Protein AF-A0AAN6WWS7-F1 (afdb_monomer)

pLDDT: mean 74.77, std 18.13, range [36.62, 96.44]

Foldseek 3Di:
DDDDPPDQADQDVVVFVVVQVCCVPPPLVLVVLLVQLQCVVPDPDDPDPDDPPDRQQKGFDGDDQFWTWIARVVVRDIDTGTQVVGHSHNVCVVVRSQVSSQVSCVVVVHDGCVLVVVLLQVAADADADDFDCPPQVVLLCVLVVLVVVLVVVVCVVVDDDPDPVVVDVVPDPVVVVLVVVCPPPVCVVLQPDDPDDGDPVSVNVVSVVVNCVLQVLLVVLLVCCLPPPNNSNNNPDPVNSVSLSVCSNRRNPSSVVVVVVVSVVSSVVVVVVD

Nearest PDB structures (foldseek):
  6kco-assembly3_E  TM=3.873E-01  e=4.209E-01  Drosophila melanogaster
  6tjv-assembly1_O  TM=4.403E-01  e=2.568E+00  Thermosynechococcus vestitus BP-1

Structure (mmCIF, N/CA/C/O backbone):
data_AF-A0AAN6WWS7-F1
#
_entry.id   AF-A0AAN6WWS7-F1
#
loop_
_atom_site.group_PDB
_atom_site.id
_atom_site.type_symbol
_atom_site.label_atom_id
_atom_site.label_alt_id
_atom_site.label_comp_id
_atom_site.label_asym_id
_atom_site.label_entity_id
_atom_site.label_seq_id
_atom_site.pdbx_PDB_ins_code
_atom_site.Cartn_x
_atom_site.Cartn_y
_atom_site.Cartn_z
_atom_site.occupancy
_atom_site.B_iso_or_equiv
_atom_site.auth_seq_id
_atom_site.auth_comp_id
_atom_site.auth_asym_id
_atom_site.auth_atom_id
_atom_site.pdbx_PDB_model_num
ATOM 1 N N . MET A 1 1 ? -40.328 -35.545 31.491 1.00 37.34 1 MET A N 1
ATOM 2 C CA . MET A 1 1 ? -39.225 -35.223 30.562 1.00 37.34 1 MET A CA 1
ATOM 3 C C . MET A 1 1 ? -39.295 -33.734 30.299 1.00 37.34 1 MET A C 1
ATOM 5 O O . MET A 1 1 ? -40.331 -33.255 29.863 1.00 37.34 1 MET A O 1
ATOM 9 N N . SER A 1 2 ? -38.272 -33.020 30.756 1.00 36.62 2 SER A N 1
ATOM 10 C CA . SER A 1 2 ? -38.275 -31.579 30.995 1.00 36.62 2 SER A CA 1
ATOM 11 C C . SER A 1 2 ? -38.383 -30.759 29.710 1.00 36.62 2 SER A C 1
ATOM 13 O O . SER A 1 2 ? -37.584 -30.933 28.794 1.00 36.62 2 SER A O 1
ATOM 15 N N . SER A 1 3 ? -39.351 -29.840 29.683 1.00 39.12 3 SER A N 1
ATOM 16 C CA . SER A 1 3 ? -39.433 -28.750 28.713 1.00 39.12 3 SER A CA 1
ATOM 17 C C . SER A 1 3 ? -38.190 -27.870 28.824 1.00 39.12 3 SER A C 1
ATOM 19 O O . SER A 1 3 ? -37.998 -27.189 29.829 1.00 39.12 3 SER A O 1
ATOM 21 N N . SER A 1 4 ? -37.346 -27.890 27.792 1.00 39.88 4 SER A N 1
ATOM 22 C CA . SER A 1 4 ? -36.231 -26.957 27.639 1.00 39.88 4 SER A CA 1
ATOM 23 C C . SER A 1 4 ? -36.797 -25.600 27.225 1.00 39.88 4 SER A C 1
ATOM 25 O O . SER A 1 4 ? -37.148 -25.379 26.067 1.00 39.88 4 SER A O 1
ATOM 27 N N . THR A 1 5 ? -36.963 -24.702 28.191 1.00 42.12 5 THR A N 1
ATOM 28 C CA . THR A 1 5 ? -37.337 -23.309 27.950 1.00 42.12 5 THR A CA 1
ATOM 29 C C . THR A 1 5 ? -36.167 -22.594 27.276 1.00 42.12 5 THR A C 1
ATOM 31 O O . THR A 1 5 ? -35.167 -22.295 27.928 1.00 42.12 5 THR A O 1
ATOM 34 N N . ASN A 1 6 ? -36.291 -22.335 25.972 1.00 43.44 6 ASN A N 1
ATOM 35 C CA . ASN A 1 6 ? -35.436 -21.413 25.224 1.00 43.44 6 ASN A CA 1
ATOM 36 C C . ASN A 1 6 ? -35.622 -19.996 25.785 1.00 43.44 6 ASN A C 1
ATOM 38 O O . ASN A 1 6 ? -36.485 -19.249 25.327 1.00 43.44 6 ASN A O 1
ATOM 42 N N . ASN A 1 7 ? -34.847 -19.644 26.807 1.00 48.84 7 ASN A N 1
ATOM 43 C CA . ASN A 1 7 ? -34.691 -18.258 27.224 1.00 48.84 7 ASN A CA 1
ATOM 44 C C . ASN A 1 7 ? -33.680 -17.610 26.258 1.00 48.84 7 ASN A C 1
ATOM 46 O O . ASN A 1 7 ? -32.612 -18.198 26.067 1.00 48.84 7 ASN A O 1
ATOM 50 N N . PRO A 1 8 ? -33.981 -16.463 25.618 1.00 56.88 8 PRO A N 1
ATOM 51 C CA . PRO A 1 8 ? -32.980 -15.743 24.838 1.00 56.88 8 PRO A CA 1
ATOM 52 C C . PRO A 1 8 ? -31.777 -15.462 25.740 1.00 56.88 8 PRO A C 1
ATOM 54 O O . PRO A 1 8 ? -31.966 -15.054 26.886 1.00 56.88 8 PRO A O 1
ATOM 57 N N . GLU A 1 9 ? -30.565 -15.713 25.245 1.00 68.81 9 GLU A N 1
ATOM 58 C CA . GLU A 1 9 ? -29.328 -15.420 25.972 1.00 68.81 9 GLU A CA 1
ATOM 59 C C . GLU A 1 9 ? -29.397 -13.992 26.538 1.00 68.81 9 GLU A C 1
ATOM 61 O O . GLU A 1 9 ? -29.568 -13.019 25.799 1.00 68.81 9 GLU A O 1
ATOM 66 N N . GLU A 1 10 ? -29.348 -13.852 27.862 1.00 80.25 10 GLU A N 1
ATOM 67 C CA . GLU A 1 10 ? -29.417 -12.539 28.493 1.00 80.25 10 GLU A CA 1
ATOM 68 C C . GLU A 1 10 ? -28.116 -11.781 28.212 1.00 80.25 10 GLU A C 1
ATOM 70 O O . GLU A 1 10 ? -27.021 -12.293 28.441 1.00 80.25 10 GLU A O 1
ATOM 75 N N . ILE A 1 11 ? -28.224 -10.546 27.715 1.00 89.00 11 ILE A N 1
ATOM 76 C CA . ILE A 1 11 ? -27.057 -9.734 27.361 1.00 89.00 11 ILE A CA 1
ATOM 77 C C . ILE A 1 11 ? -26.294 -9.350 28.641 1.00 89.00 11 ILE A C 1
ATOM 79 O O . ILE A 1 11 ? -26.831 -8.594 29.459 1.00 89.00 11 ILE A O 1
ATOM 83 N N . PRO A 1 12 ? -25.019 -9.756 28.809 1.00 92.06 12 PRO A N 1
ATOM 84 C CA . PRO A 1 12 ? -24.230 -9.356 29.966 1.00 92.06 12 PRO A CA 1
ATOM 85 C C . PRO A 1 12 ? -24.008 -7.837 29.969 1.00 92.06 12 PRO A C 1
ATOM 87 O O . PRO A 1 12 ? -23.264 -7.303 29.139 1.00 92.06 12 PRO A O 1
ATOM 90 N N . GLN A 1 13 ? -24.612 -7.129 30.930 1.00 92.69 13 GLN A N 1
ATOM 91 C CA . GLN A 1 13 ? -24.623 -5.657 30.965 1.00 92.69 13 GLN A CA 1
ATOM 92 C C . GLN A 1 13 ? -23.216 -5.047 30.942 1.00 92.69 13 GLN A C 1
ATOM 94 O O . GLN A 1 13 ? -22.955 -4.114 30.190 1.00 92.69 13 GLN A O 1
ATOM 99 N N . ALA A 1 14 ? -22.260 -5.634 31.668 1.00 91.19 14 ALA A N 1
ATOM 100 C CA . ALA A 1 14 ? -20.873 -5.167 31.650 1.00 91.19 14 ALA A CA 1
ATOM 101 C C . ALA A 1 14 ? -20.232 -5.240 30.248 1.00 91.19 14 ALA A C 1
ATOM 103 O O . ALA A 1 14 ? -19.460 -4.360 29.868 1.00 91.19 14 ALA A O 1
ATOM 104 N N . GLN A 1 15 ? -20.548 -6.272 29.457 1.00 91.50 15 GLN A N 1
ATOM 105 C CA . GLN A 1 15 ? -20.042 -6.398 28.087 1.00 91.50 15 GLN A CA 1
ATOM 106 C C . GLN A 1 15 ? -20.748 -5.435 27.130 1.00 91.50 15 GLN A C 1
ATOM 108 O O . GLN A 1 15 ? -20.105 -4.894 26.227 1.00 91.50 15 GLN A O 1
ATOM 113 N N . LYS A 1 16 ? -22.045 -5.199 27.339 1.00 94.50 16 LYS A N 1
ATOM 114 C CA . LYS A 1 16 ? -22.834 -4.202 26.611 1.00 94.50 16 LYS A CA 1
ATOM 115 C C . LYS A 1 16 ? -22.271 -2.801 26.801 1.00 94.50 16 LYS A C 1
ATOM 117 O O . LYS A 1 16 ? -21.896 -2.175 25.813 1.00 94.50 16 LYS A O 1
ATOM 122 N N . THR A 1 17 ? -22.089 -2.365 28.046 1.00 95.25 17 THR A N 1
ATOM 123 C CA . THR A 1 17 ? -21.511 -1.054 28.370 1.00 95.25 17 THR A CA 1
ATOM 124 C C . THR A 1 17 ? -20.122 -0.878 27.759 1.00 95.25 17 THR A C 1
ATOM 126 O O . THR A 1 17 ? -19.842 0.157 27.165 1.00 95.25 17 THR A O 1
ATOM 129 N N . ARG A 1 18 ? -19.258 -1.903 27.827 1.00 92.50 18 ARG A N 1
ATOM 130 C CA . ARG A 1 18 ? -17.929 -1.862 27.188 1.00 92.50 18 ARG A CA 1
ATOM 131 C C . ARG A 1 18 ? -18.006 -1.738 25.668 1.00 92.50 18 ARG A C 1
ATOM 133 O O . ARG A 1 18 ? -17.218 -1.003 25.088 1.00 92.50 18 ARG A O 1
ATOM 140 N N . THR A 1 19 ? -18.936 -2.455 25.036 1.00 93.00 19 THR A N 1
ATOM 141 C CA . THR A 1 19 ? -19.129 -2.404 23.578 1.00 93.00 19 THR A CA 1
ATOM 142 C C . THR A 1 19 ? -19.567 -1.006 23.155 1.00 93.00 19 THR A C 1
ATOM 144 O O . THR A 1 19 ? -18.953 -0.431 22.266 1.00 93.00 19 THR A O 1
ATOM 147 N N . ILE A 1 20 ? -20.556 -0.432 23.845 1.00 95.38 20 ILE A N 1
ATOM 148 C CA . ILE A 1 20 ? -21.044 0.930 23.591 1.00 95.38 20 ILE A CA 1
ATOM 149 C C . ILE A 1 20 ? -19.914 1.954 23.764 1.00 95.38 20 ILE A C 1
ATOM 151 O O . ILE A 1 20 ? -19.642 2.732 22.855 1.00 95.38 20 ILE A O 1
ATOM 155 N N . ALA A 1 21 ? -19.199 1.906 24.892 1.00 92.81 21 ALA A N 1
ATOM 156 C CA . ALA A 1 21 ? -18.108 2.837 25.168 1.00 92.81 21 ALA A CA 1
ATOM 157 C C . ALA A 1 21 ? -16.983 2.756 24.122 1.00 92.81 21 ALA A C 1
ATOM 159 O O . ALA A 1 21 ? -16.466 3.784 23.695 1.00 92.81 21 ALA A O 1
ATOM 160 N N . HIS A 1 22 ? -16.617 1.547 23.685 1.00 88.38 22 HIS A N 1
ATOM 161 C CA . HIS A 1 22 ? -15.611 1.356 22.641 1.00 88.38 22 HIS A CA 1
ATOM 162 C C . HIS A 1 22 ? -16.079 1.896 21.285 1.00 88.38 22 HIS A C 1
ATOM 164 O O . HIS A 1 22 ? -15.322 2.599 20.620 1.00 88.38 22 HIS A O 1
ATOM 170 N N . MET A 1 23 ? -17.332 1.629 20.899 1.00 91.81 23 MET A N 1
ATOM 171 C CA . MET A 1 23 ? -17.886 2.131 19.640 1.00 91.81 23 MET A CA 1
ATOM 172 C C . MET A 1 23 ? -17.933 3.661 19.608 1.00 91.81 23 MET A C 1
ATOM 174 O O . MET A 1 23 ? -17.502 4.260 18.627 1.00 91.81 23 MET A O 1
ATOM 178 N N . ASN A 1 24 ? -18.377 4.295 20.695 1.00 91.88 24 ASN A N 1
ATOM 179 C CA . ASN A 1 24 ? -18.440 5.756 20.788 1.00 91.88 24 ASN A CA 1
ATOM 180 C C . ASN A 1 24 ? -17.049 6.401 20.815 1.00 91.88 24 ASN A C 1
ATOM 182 O O . ASN A 1 24 ? -16.865 7.482 20.266 1.00 91.88 24 ASN A O 1
ATOM 186 N N . LYS A 1 25 ? -16.060 5.743 21.433 1.00 85.69 25 LYS A N 1
ATOM 187 C CA . LYS A 1 25 ? -14.700 6.279 21.552 1.00 85.69 25 LYS A CA 1
ATOM 188 C C . LYS A 1 25 ? -13.890 6.150 20.263 1.00 85.69 25 LYS A C 1
ATOM 190 O O . LYS A 1 25 ? -13.269 7.118 19.839 1.00 85.69 25 LYS A O 1
ATOM 195 N N . ASP A 1 26 ? -13.859 4.954 19.681 1.00 80.00 26 ASP A N 1
ATOM 196 C CA . ASP A 1 26 ? -12.896 4.607 18.628 1.00 80.00 26 ASP A CA 1
ATOM 197 C C . ASP A 1 26 ? -13.554 4.485 17.239 1.00 80.00 26 ASP A C 1
ATOM 199 O O . ASP A 1 26 ? -12.860 4.524 16.224 1.00 80.00 26 ASP A O 1
ATOM 203 N N . HIS A 1 27 ? -14.887 4.368 17.178 1.00 86.50 27 HIS A N 1
ATOM 204 C CA . HIS A 1 27 ? -15.637 4.026 15.962 1.00 86.50 27 HIS A CA 1
ATOM 205 C C . HIS A 1 27 ? -16.828 4.963 15.678 1.00 86.50 27 HIS A C 1
ATOM 207 O O . HIS A 1 27 ? -17.744 4.595 14.942 1.00 86.50 27 HIS A O 1
ATOM 213 N N . ALA A 1 28 ? -16.822 6.197 16.196 1.00 87.12 28 ALA A N 1
ATOM 214 C CA . ALA A 1 28 ? -17.891 7.176 15.948 1.00 87.12 28 ALA A CA 1
ATOM 215 C C . ALA A 1 28 ? -18.118 7.437 14.445 1.00 87.12 28 ALA A C 1
ATOM 217 O O . ALA A 1 28 ? -19.250 7.496 13.968 1.00 87.12 28 ALA A O 1
ATOM 218 N N . LEU A 1 29 ? -17.039 7.506 13.662 1.00 85.19 29 LEU A N 1
ATOM 219 C CA . LEU A 1 29 ? -17.132 7.659 12.209 1.00 85.19 29 LEU A CA 1
ATOM 220 C C . LEU A 1 29 ? -17.750 6.430 11.519 1.00 85.19 29 LEU A C 1
ATOM 222 O O . LEU A 1 29 ? -18.486 6.575 10.545 1.00 85.19 29 LEU A O 1
ATOM 226 N N . ASP A 1 30 ? -17.504 5.224 12.033 1.00 88.50 30 ASP A N 1
ATOM 227 C CA . ASP A 1 30 ? -18.121 4.001 11.508 1.00 88.50 30 ASP A CA 1
ATOM 228 C C . ASP A 1 30 ? -19.629 3.990 11.782 1.00 88.50 30 ASP A C 1
ATOM 230 O O . ASP A 1 30 ? -20.410 3.654 10.891 1.00 88.50 30 ASP A O 1
ATOM 234 N N . LEU A 1 31 ? -20.051 4.437 12.973 1.00 91.25 31 LEU A N 1
ATOM 235 C CA . LEU A 1 31 ? -21.467 4.605 13.319 1.00 91.25 31 LEU A CA 1
ATOM 236 C C . LEU A 1 31 ? -22.173 5.574 12.364 1.00 91.25 31 LEU A C 1
ATOM 238 O O . LEU A 1 31 ? -23.299 5.300 11.945 1.00 91.25 31 LEU A O 1
ATOM 242 N N . LEU A 1 32 ? -21.512 6.672 11.981 1.00 88.75 32 LEU A N 1
ATOM 243 C CA . LEU A 1 32 ? -22.064 7.625 11.020 1.00 88.75 32 LEU A CA 1
ATOM 244 C C . LEU A 1 32 ? -22.279 6.974 9.651 1.00 88.75 32 LEU A C 1
ATOM 246 O O . LEU A 1 32 ? -23.354 7.119 9.078 1.00 88.75 32 LEU A O 1
ATOM 250 N N . HIS A 1 33 ? -21.302 6.220 9.143 1.00 88.38 33 HIS A N 1
ATOM 251 C CA . HIS A 1 33 ? -21.448 5.523 7.863 1.00 88.38 33 HIS A CA 1
ATOM 252 C C . HIS A 1 33 ? -22.560 4.472 7.901 1.00 88.38 33 HIS A C 1
ATOM 254 O O . HIS A 1 33 ? -23.342 4.382 6.956 1.00 88.38 33 HIS A O 1
ATOM 260 N N . ILE A 1 34 ? -22.669 3.705 8.992 1.00 91.62 34 ILE A N 1
ATOM 261 C CA . ILE A 1 34 ? -23.763 2.742 9.182 1.00 91.62 34 ILE A CA 1
ATOM 262 C C . ILE A 1 34 ? -25.114 3.461 9.129 1.00 91.62 34 ILE A C 1
ATOM 264 O O . ILE A 1 34 ? -26.015 3.013 8.419 1.00 91.62 34 ILE A O 1
ATOM 268 N N . LEU A 1 35 ? -25.253 4.582 9.843 1.00 91.44 35 LEU A N 1
ATOM 269 C CA . LEU A 1 35 ? -26.479 5.376 9.835 1.00 91.44 35 LEU A CA 1
ATOM 270 C C . LEU A 1 35 ? -26.786 5.926 8.437 1.00 91.44 35 LEU A C 1
ATOM 272 O O . LEU A 1 35 ? -27.908 5.784 7.961 1.00 91.44 35 LEU A O 1
ATOM 276 N N . GLN A 1 36 ? -25.796 6.505 7.758 1.00 88.62 36 GLN A N 1
ATOM 277 C CA . GLN A 1 36 ? -25.939 7.006 6.391 1.00 88.62 36 GLN A CA 1
ATOM 278 C C . GLN A 1 36 ? -26.429 5.908 5.453 1.00 88.62 36 GLN A C 1
ATOM 280 O O . GLN A 1 36 ? -27.432 6.096 4.772 1.00 88.62 36 GLN A O 1
ATOM 285 N N . HIS A 1 37 ? -25.778 4.744 5.470 1.00 88.19 37 HIS A N 1
ATOM 286 C CA . HIS A 1 37 ? -26.168 3.602 4.653 1.00 88.19 37 HIS A CA 1
ATOM 287 C C . HIS A 1 37 ? -27.593 3.124 4.950 1.00 88.19 37 HIS A C 1
ATOM 289 O O . HIS A 1 37 ? -28.351 2.855 4.022 1.00 88.19 37 HIS A O 1
ATOM 295 N N . TYR A 1 38 ? -27.979 3.069 6.226 1.00 87.81 38 TYR A N 1
ATOM 296 C CA . TYR A 1 38 ? -29.335 2.708 6.636 1.00 87.81 38 TYR A CA 1
ATOM 297 C C . TYR A 1 38 ? -30.397 3.702 6.139 1.00 87.81 38 TYR A C 1
ATOM 299 O O . TYR A 1 38 ? -31.521 3.302 5.844 1.00 87.81 38 TYR A O 1
ATOM 307 N N . LEU A 1 39 ? -30.049 4.986 6.029 1.00 84.81 39 LEU A N 1
ATOM 308 C CA . LEU A 1 39 ? -30.951 6.039 5.561 1.00 84.81 39 LEU A CA 1
ATOM 309 C C . LEU A 1 39 ? -30.977 6.195 4.032 1.00 84.81 39 LEU A C 1
ATOM 311 O O . LEU A 1 39 ? -31.947 6.749 3.519 1.00 84.81 39 LEU A O 1
ATOM 315 N N . LEU A 1 40 ? -29.991 5.665 3.292 1.00 69.69 40 LEU A N 1
ATOM 316 C CA . LEU A 1 40 ? -29.944 5.715 1.818 1.00 69.69 40 LEU A CA 1
ATOM 317 C C . LEU A 1 40 ? -31.239 5.256 1.112 1.00 69.69 40 LEU A C 1
ATOM 319 O O . LEU A 1 40 ? -31.609 5.905 0.135 1.00 69.69 40 LEU A O 1
ATOM 323 N N . PRO A 1 41 ? -31.974 4.215 1.563 1.00 57.84 41 PRO A N 1
ATOM 324 C CA . PRO A 1 41 ? -33.260 3.845 0.963 1.00 57.84 41 PRO A CA 1
ATOM 325 C C . PRO A 1 41 ? -34.353 4.920 1.109 1.00 57.84 41 PRO A C 1
ATOM 327 O O . PRO A 1 41 ? -35.362 4.855 0.412 1.00 57.84 41 PRO A O 1
ATOM 330 N N . SER A 1 42 ? -34.164 5.894 2.007 1.00 50.72 42 SER A N 1
ATOM 331 C CA . SER A 1 42 ? -35.169 6.879 2.428 1.00 50.72 42 SER A CA 1
ATOM 332 C C . SER A 1 42 ? -34.783 8.339 2.143 1.00 50.72 42 SER A C 1
ATOM 334 O O . SER A 1 42 ? -35.617 9.223 2.325 1.00 50.72 42 SER A O 1
ATOM 336 N N . SER A 1 43 ? -33.555 8.634 1.697 1.00 43.72 43 SER A N 1
ATOM 337 C CA . SER A 1 43 ? -33.101 10.014 1.472 1.00 43.72 43 SER A CA 1
ATOM 338 C C . SER A 1 43 ? -32.233 10.161 0.222 1.00 43.72 43 SER A C 1
ATOM 340 O O . SER A 1 43 ? -31.048 9.834 0.214 1.00 43.72 43 SER A O 1
ATOM 342 N N . SER A 1 44 ? -32.806 10.757 -0.822 1.00 37.47 44 SER A N 1
ATOM 343 C CA . SER A 1 44 ? -32.084 11.381 -1.932 1.00 37.47 44 SER A CA 1
ATOM 344 C C . SER A 1 44 ? -31.425 12.685 -1.461 1.00 37.47 44 SER A C 1
ATOM 346 O O . SER A 1 44 ? -31.886 13.781 -1.774 1.00 37.47 44 SER A O 1
ATOM 348 N N . GLY A 1 45 ? -30.376 12.571 -0.650 1.00 42.66 45 GLY A N 1
ATOM 349 C CA . GLY A 1 45 ? -29.580 13.702 -0.183 1.00 42.66 45 GLY A CA 1
ATOM 350 C C . GLY A 1 45 ? -28.375 13.222 0.627 1.00 42.66 45 GLY A C 1
ATOM 351 O O . GLY A 1 45 ? -28.571 12.484 1.592 1.00 42.66 45 GLY A O 1
ATOM 352 N N . PRO A 1 46 ? -27.133 13.591 0.266 1.00 41.47 46 PRO A N 1
ATOM 353 C CA . PRO A 1 46 ? -25.970 13.196 1.042 1.00 41.47 46 PRO A CA 1
ATOM 354 C C . PRO A 1 46 ? -25.998 13.912 2.394 1.00 41.47 46 PRO A C 1
ATOM 356 O O . PRO A 1 46 ? -25.985 15.141 2.449 1.00 41.47 46 PRO A O 1
ATOM 359 N N . LEU A 1 47 ? -25.990 13.147 3.490 1.00 53.06 47 LEU A N 1
ATOM 360 C CA . LEU A 1 47 ? -25.496 13.641 4.774 1.00 53.06 47 LEU A CA 1
ATOM 361 C C . LEU A 1 47 ? -24.011 13.950 4.558 1.00 53.06 47 LEU A C 1
ATOM 363 O O . LEU A 1 47 ? -23.164 13.060 4.608 1.00 53.06 47 LEU A O 1
ATOM 367 N N . THR A 1 48 ? -23.709 15.191 4.185 1.00 45.91 48 THR A N 1
ATOM 368 C CA . THR A 1 48 ? -22.348 15.641 3.901 1.00 45.91 48 THR A CA 1
ATOM 369 C C . THR A 1 48 ? -21.465 15.392 5.121 1.00 45.91 48 THR A C 1
ATOM 371 O O . THR A 1 48 ? -21.831 15.831 6.215 1.00 45.91 48 THR A O 1
ATOM 374 N N . PRO A 1 49 ? -20.309 14.725 4.963 1.00 44.53 49 PRO A N 1
ATOM 375 C CA . PRO A 1 49 ? -19.308 14.662 6.012 1.00 44.53 49 PRO A CA 1
ATOM 376 C C . PRO A 1 49 ? -18.928 16.089 6.408 1.00 44.53 49 PRO A C 1
ATOM 378 O O . PRO A 1 49 ? -18.473 16.875 5.574 1.00 44.53 49 PRO A O 1
ATOM 381 N N . GLN A 1 50 ? -19.152 16.434 7.673 1.00 40.06 50 GLN A N 1
ATOM 382 C CA . GLN A 1 50 ? -18.586 17.636 8.262 1.00 40.06 50 GLN A CA 1
ATOM 383 C C . GLN A 1 50 ? -17.058 17.533 8.141 1.00 40.06 50 GLN A C 1
ATOM 385 O O . GLN A 1 50 ? -16.484 16.463 8.343 1.00 40.06 50 GLN A O 1
ATOM 390 N N . SER A 1 51 ? -16.434 18.627 7.711 1.00 42.44 51 SER A N 1
ATOM 391 C CA . SER A 1 51 ? -14.997 18.780 7.468 1.00 42.44 51 SER A CA 1
ATOM 392 C C . SER A 1 51 ? -14.113 18.079 8.508 1.00 42.44 51 SER A C 1
ATOM 394 O O . SER A 1 51 ? -14.404 18.106 9.701 1.00 42.44 51 SER A O 1
ATOM 396 N N . SER A 1 52 ? -12.998 17.526 8.028 1.00 46.44 52 SER A N 1
ATOM 397 C CA . SER A 1 52 ? -12.047 16.601 8.665 1.00 46.44 52 SER A CA 1
ATOM 398 C C . SER A 1 52 ? -11.370 17.013 9.985 1.00 46.44 52 SER A C 1
ATOM 400 O O . SER A 1 52 ? -10.446 16.319 10.399 1.00 46.44 52 SER A O 1
ATOM 402 N N . ASP A 1 53 ? -11.784 18.094 10.644 1.00 47.12 53 ASP A N 1
ATOM 403 C CA . ASP A 1 53 ? -11.114 18.615 11.847 1.00 47.12 53 ASP A CA 1
ATOM 404 C C . ASP A 1 53 ? -11.828 18.286 13.168 1.00 47.12 53 ASP A C 1
ATOM 406 O O . ASP A 1 53 ? -11.225 18.432 14.231 1.00 47.12 53 ASP A O 1
ATOM 410 N N . SER A 1 54 ? -13.062 17.769 13.127 1.00 49.03 54 SER A N 1
ATOM 411 C CA . SER A 1 54 ? -13.799 17.363 14.333 1.00 49.03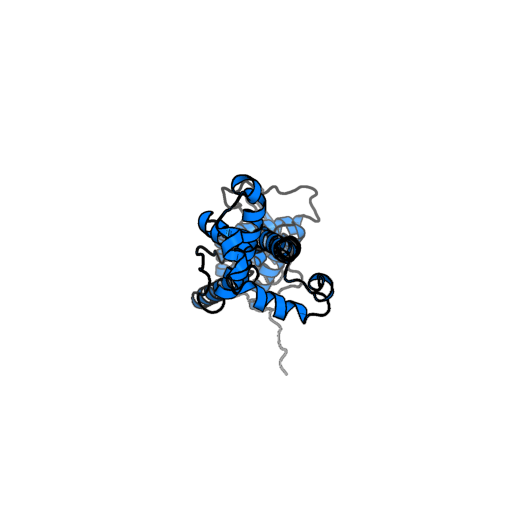 54 SER A CA 1
ATOM 412 C C . SER A 1 54 ? -14.446 15.986 14.163 1.00 49.03 54 SER A C 1
ATOM 414 O O . SER A 1 54 ? -15.011 15.709 13.102 1.00 49.03 54 SER A O 1
ATOM 416 N N . PRO A 1 55 ? -14.392 15.106 15.184 1.00 56.44 55 PRO A N 1
ATOM 417 C CA . PRO A 1 55 ? -15.086 13.826 15.139 1.00 56.44 55 PRO A CA 1
ATOM 418 C C . PRO A 1 55 ? -16.599 14.053 14.986 1.00 56.44 55 PRO A C 1
ATOM 420 O O . PRO A 1 55 ? -17.128 15.012 15.554 1.00 56.44 55 PRO A O 1
ATOM 423 N N . PRO A 1 56 ? -17.304 13.198 14.226 1.00 67.56 56 PRO A N 1
ATOM 424 C CA . PRO A 1 56 ? -18.736 13.353 14.034 1.00 67.56 56 PRO A CA 1
ATOM 425 C C . PRO A 1 56 ? -19.469 13.223 15.368 1.00 67.56 56 PRO A C 1
ATOM 427 O O . PRO A 1 56 ? -19.219 12.296 16.140 1.00 67.56 56 PRO A O 1
ATOM 430 N N . GLU A 1 57 ? -20.391 14.149 15.618 1.00 81.06 57 GLU A N 1
ATOM 431 C CA . GLU A 1 57 ? -21.254 14.128 16.793 1.00 81.06 57 GLU A CA 1
ATOM 432 C C . GLU A 1 57 ? -22.319 13.038 16.586 1.00 81.06 57 GLU A C 1
ATOM 434 O O . GLU A 1 57 ? -23.329 13.247 15.913 1.00 81.06 57 GLU A O 1
ATOM 439 N N . ILE A 1 58 ? -22.032 11.824 17.060 1.00 88.38 58 ILE A N 1
ATOM 440 C CA . ILE A 1 58 ? -22.914 10.656 16.978 1.00 88.38 58 ILE A CA 1
ATOM 441 C C . ILE A 1 58 ? -22.643 9.712 18.149 1.00 88.38 58 ILE A C 1
ATOM 443 O O . ILE A 1 58 ? -21.491 9.495 18.524 1.00 88.38 58 ILE A O 1
ATOM 447 N N . GLU A 1 59 ? -23.699 9.139 18.724 1.00 93.06 59 GLU A N 1
ATOM 448 C CA . GLU A 1 59 ? -23.578 8.281 19.902 1.00 93.06 59 GLU A CA 1
ATOM 449 C C . GLU A 1 59 ? -24.442 7.027 19.776 1.00 93.06 59 GLU A C 1
ATOM 451 O O . GLU A 1 59 ? -25.659 7.084 19.602 1.00 93.06 59 GLU A O 1
ATOM 456 N N . MET A 1 60 ? -23.819 5.864 19.909 1.00 94.69 60 MET A N 1
ATOM 457 C CA . MET A 1 60 ? -24.513 4.608 20.134 1.00 94.69 60 MET A CA 1
ATOM 458 C C . MET A 1 60 ? -25.037 4.577 21.572 1.00 94.69 60 MET A C 1
ATOM 460 O O . MET A 1 60 ? -24.258 4.653 22.520 1.00 94.69 60 MET A O 1
ATOM 464 N N . THR A 1 61 ? -26.350 4.437 21.736 1.00 94.94 61 THR A N 1
ATOM 465 C CA . THR A 1 61 ? -27.010 4.443 23.054 1.00 94.94 61 THR A CA 1
ATOM 466 C C . THR A 1 61 ? -27.442 3.056 23.504 1.00 94.94 61 THR A C 1
ATOM 468 O O . THR A 1 61 ? -27.527 2.793 24.703 1.00 94.94 61 THR A O 1
ATOM 471 N N . ASP A 1 62 ? -27.704 2.147 22.561 1.00 95.88 62 ASP A N 1
ATOM 472 C CA . ASP A 1 62 ? -28.176 0.804 22.880 1.00 95.88 62 ASP A CA 1
ATOM 473 C C . ASP A 1 62 ? -27.801 -0.230 21.809 1.00 95.88 62 ASP A C 1
ATOM 475 O O . ASP A 1 62 ? -27.576 0.093 20.641 1.00 95.88 62 ASP A O 1
ATOM 479 N N . ILE A 1 63 ? -27.767 -1.499 22.209 1.00 95.50 63 ILE A N 1
ATOM 480 C CA . ILE A 1 63 ? -27.595 -2.654 21.323 1.00 95.50 63 ILE A CA 1
ATOM 481 C C .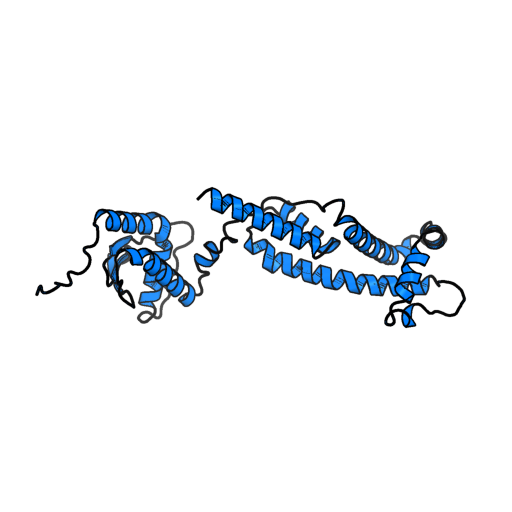 ILE A 1 63 ? -28.273 -3.883 21.914 1.00 95.50 63 ILE A C 1
ATOM 483 O O . ILE A 1 63 ? -28.164 -4.175 23.107 1.00 95.50 63 ILE A O 1
ATOM 487 N N . THR A 1 64 ? -28.970 -4.608 21.048 1.00 94.38 64 THR A N 1
ATOM 488 C CA . THR A 1 64 ? -29.724 -5.821 21.369 1.00 94.38 64 THR A CA 1
ATOM 489 C C . THR A 1 64 ? -29.360 -6.944 20.393 1.00 94.38 64 THR A C 1
ATOM 491 O O . THR A 1 64 ? -28.468 -6.781 19.569 1.00 94.38 64 THR A O 1
ATOM 494 N N . HIS A 1 65 ? -30.054 -8.083 20.444 1.00 93.31 65 HIS A N 1
ATOM 495 C CA . HIS A 1 65 ? -29.879 -9.150 19.451 1.00 93.31 65 HIS A CA 1
ATOM 496 C C . HIS A 1 65 ? -30.422 -8.791 18.060 1.00 93.31 65 HIS A C 1
ATOM 498 O O . HIS A 1 65 ? -30.039 -9.414 17.076 1.00 93.31 65 HIS A O 1
ATOM 504 N N . THR A 1 66 ? -31.317 -7.807 17.951 1.00 93.81 66 THR A N 1
ATOM 505 C CA . THR A 1 66 ? -32.040 -7.527 16.700 1.00 93.81 66 THR A CA 1
ATOM 506 C C . THR A 1 66 ? -31.743 -6.162 16.112 1.00 93.81 66 THR A C 1
ATOM 508 O O . THR A 1 66 ? -32.044 -5.945 14.944 1.00 93.81 66 THR A O 1
ATOM 511 N N . HIS A 1 67 ? -31.194 -5.232 16.890 1.00 94.62 67 HIS A N 1
ATOM 512 C CA . HIS A 1 67 ? -30.945 -3.869 16.437 1.00 94.62 67 HIS A CA 1
ATOM 513 C C . HIS A 1 67 ? -29.914 -3.151 17.307 1.00 94.62 67 HIS A C 1
ATOM 515 O O . HIS A 1 67 ? -29.717 -3.496 18.479 1.00 94.62 67 HIS A O 1
ATOM 521 N N . LEU A 1 68 ? -29.333 -2.090 16.750 1.00 95.56 68 LEU A N 1
ATOM 522 C CA . LEU A 1 68 ? -28.595 -1.072 17.490 1.00 95.56 68 LEU A CA 1
ATOM 523 C C . LEU A 1 68 ? -29.353 0.262 17.476 1.00 95.56 68 LEU A C 1
ATOM 525 O O . LEU A 1 68 ? -30.111 0.537 16.543 1.00 95.56 68 LEU A O 1
ATOM 529 N N . LYS A 1 69 ? -29.158 1.090 18.504 1.00 96.44 69 LYS A N 1
ATOM 530 C CA . LYS A 1 69 ? -29.706 2.448 18.566 1.00 96.44 69 LYS A CA 1
ATOM 531 C C . LYS A 1 69 ? -28.593 3.475 18.541 1.00 96.44 69 LYS A C 1
ATOM 533 O O . LYS A 1 69 ? -27.626 3.365 19.295 1.00 96.44 69 LYS A O 1
ATOM 538 N N . VAL A 1 70 ? -28.769 4.480 17.694 1.00 95.12 70 VAL A N 1
ATOM 539 C CA . VAL A 1 70 ? -27.821 5.578 17.517 1.00 95.12 70 VAL A CA 1
ATOM 540 C C . VAL A 1 70 ? -28.565 6.894 17.609 1.00 95.12 70 VAL A C 1
ATOM 542 O O . VAL A 1 70 ? -29.547 7.099 16.901 1.00 95.12 70 VAL A O 1
ATOM 545 N N . THR A 1 71 ? -28.094 7.783 18.466 1.00 92.94 71 THR A N 1
ATOM 546 C CA . THR A 1 71 ? -28.542 9.168 18.534 1.00 92.94 71 THR A CA 1
ATOM 547 C C . THR A 1 71 ? -27.649 10.007 17.631 1.00 92.94 71 THR A C 1
ATOM 549 O O . THR A 1 71 ? -26.424 9.896 17.697 1.00 92.94 71 THR A O 1
ATOM 552 N N . TYR A 1 72 ? -28.258 10.850 16.797 1.00 89.50 72 TYR A N 1
ATOM 553 C CA . TYR A 1 72 ? -27.556 11.830 15.972 1.00 89.50 72 TYR A CA 1
ATOM 554 C C . TYR A 1 72 ? -27.863 13.247 16.490 1.00 89.50 72 TYR A C 1
ATOM 556 O O . TYR A 1 72 ? -28.870 13.841 16.103 1.00 89.50 72 TYR A O 1
ATOM 564 N N . PRO A 1 73 ? -27.037 13.797 17.402 1.00 82.69 73 PRO A N 1
ATOM 565 C CA . PRO A 1 73 ? -27.258 15.102 18.027 1.00 82.69 73 PRO A CA 1
ATOM 566 C C . PRO A 1 73 ? -27.609 16.264 17.089 1.00 82.69 73 PRO A C 1
ATOM 568 O O . PRO A 1 73 ? -28.502 17.023 17.467 1.00 82.69 73 PRO A O 1
ATOM 571 N N . PRO A 1 74 ? -27.060 16.385 15.859 1.00 79.88 74 PRO A N 1
ATOM 572 C CA . PRO A 1 74 ? -27.425 17.482 14.958 1.00 79.88 74 PRO A CA 1
ATOM 573 C C . PRO A 1 74 ? -28.928 17.603 14.665 1.00 79.88 74 PRO A C 1
ATOM 575 O O . PRO A 1 74 ? -29.406 18.698 14.378 1.00 79.88 74 PRO A O 1
ATOM 578 N N . ASN A 1 75 ? -29.691 16.507 14.758 1.00 79.38 75 ASN A N 1
ATOM 579 C CA . ASN A 1 75 ? -31.156 16.530 14.681 1.00 79.38 75 ASN A CA 1
ATOM 580 C C . ASN A 1 75 ? -31.851 15.962 15.933 1.00 79.38 75 ASN A C 1
ATOM 582 O O . ASN A 1 75 ? -33.071 15.792 15.930 1.00 79.38 75 ASN A O 1
ATOM 586 N N . GLY A 1 76 ? -31.089 15.622 16.977 1.00 82.00 76 GLY A N 1
ATOM 587 C CA . GLY A 1 76 ? -31.576 15.035 18.227 1.00 82.00 76 GLY A CA 1
ATOM 588 C C . GLY A 1 76 ? -32.331 13.708 18.079 1.00 82.00 76 GLY A C 1
ATOM 589 O O . GLY A 1 76 ? -33.013 13.297 19.015 1.00 82.00 76 GLY A O 1
ATOM 590 N N . THR A 1 77 ? -32.265 13.046 16.920 1.00 87.31 77 THR A N 1
ATOM 591 C CA . THR A 1 77 ? -33.102 11.878 16.618 1.00 87.31 77 THR A CA 1
ATOM 592 C C . THR A 1 77 ? -32.371 10.580 16.942 1.00 87.31 77 THR A C 1
ATOM 594 O O . THR A 1 77 ? -31.205 10.396 16.585 1.00 87.31 77 THR A O 1
ATOM 597 N N . THR A 1 78 ? -33.080 9.650 17.586 1.00 92.62 78 THR A N 1
ATOM 598 C CA . THR A 1 78 ? -32.594 8.290 17.840 1.00 92.62 78 THR A CA 1
ATOM 599 C C . THR A 1 78 ? -33.084 7.342 16.754 1.00 92.62 78 THR A C 1
ATOM 601 O O . THR A 1 78 ? -34.278 7.059 16.640 1.00 92.62 78 THR A O 1
ATOM 604 N N . TYR A 1 79 ? -32.151 6.801 15.983 1.00 93.38 79 TYR A N 1
ATOM 605 C CA . TYR A 1 79 ? -32.402 5.823 14.935 1.00 93.38 79 TYR A CA 1
ATOM 606 C C . TYR A 1 79 ? -32.248 4.405 15.471 1.00 93.38 79 TYR A C 1
ATOM 608 O O . TYR A 1 79 ? -31.320 4.108 16.221 1.00 93.38 79 TYR A O 1
ATOM 616 N N . THR A 1 80 ? -33.155 3.518 15.061 1.00 95.75 80 THR A N 1
ATOM 617 C CA . THR A 1 80 ? -33.080 2.080 15.343 1.00 95.75 80 THR A CA 1
ATOM 618 C C . THR A 1 80 ? -32.683 1.352 14.067 1.00 95.75 80 THR A C 1
ATOM 620 O O . THR A 1 80 ? -33.447 1.343 13.105 1.00 95.75 80 THR A O 1
ATOM 623 N N . ILE A 1 81 ? -31.487 0.768 14.062 1.00 94.75 81 ILE A N 1
ATOM 624 C CA . ILE A 1 81 ? -30.878 0.125 12.896 1.00 94.75 81 ILE A CA 1
ATOM 625 C C . ILE A 1 81 ? -30.955 -1.394 13.103 1.00 94.75 81 ILE A C 1
ATOM 627 O O . ILE A 1 81 ? -30.302 -1.905 14.019 1.00 94.75 81 ILE A O 1
ATOM 631 N N . PRO A 1 82 ? -31.761 -2.127 12.316 1.00 95.19 82 PRO A N 1
ATOM 632 C CA . PRO A 1 82 ? -31.951 -3.559 12.495 1.00 95.19 82 PRO A CA 1
ATOM 633 C C . PRO A 1 82 ? -30.732 -4.363 12.028 1.00 95.19 82 PRO A C 1
ATOM 635 O O . PRO A 1 82 ? -30.065 -4.023 11.053 1.00 95.19 82 PRO A O 1
ATOM 638 N N . PHE A 1 83 ? -30.477 -5.480 12.702 1.00 92.69 83 PHE A N 1
ATOM 639 C CA . PHE A 1 83 ? -29.539 -6.507 12.269 1.00 92.69 83 PHE A CA 1
ATOM 640 C C . PHE A 1 83 ? -30.243 -7.493 11.337 1.00 92.69 83 PHE A C 1
ATOM 642 O O . PHE A 1 83 ? -31.289 -8.045 11.677 1.00 92.69 83 PHE A O 1
ATOM 649 N N . SER A 1 84 ? -29.649 -7.741 10.171 1.00 86.94 84 SER A N 1
ATOM 650 C CA . SER A 1 84 ? -30.136 -8.727 9.205 1.00 86.94 84 SER A CA 1
ATOM 651 C C . SER A 1 84 ? -28.985 -9.630 8.763 1.00 86.94 84 SER A C 1
ATOM 653 O O . SER A 1 84 ? -28.062 -9.128 8.122 1.00 86.94 84 SER A O 1
ATOM 655 N N . PRO A 1 85 ? -28.947 -10.916 9.170 1.00 91.06 85 PRO A N 1
ATOM 656 C CA . PRO A 1 85 ? -29.872 -11.588 10.101 1.00 91.06 85 PRO A CA 1
ATOM 657 C C . PRO A 1 85 ? -29.716 -11.118 11.568 1.00 91.06 85 PRO A C 1
ATOM 659 O O . PRO A 1 85 ? -28.695 -10.527 11.890 1.00 91.06 85 PRO A O 1
ATOM 662 N N . PRO A 1 86 ? -30.649 -11.383 12.495 1.00 92.44 86 PRO A N 1
ATOM 663 C CA . PRO A 1 86 ? -30.431 -11.131 13.927 1.00 92.44 86 PRO A CA 1
ATOM 664 C C . PRO A 1 86 ? -29.199 -11.866 14.491 1.00 92.44 86 PRO A C 1
ATOM 666 O O . PRO A 1 86 ? -28.726 -12.841 13.905 1.00 92.44 86 PRO A O 1
ATOM 669 N N . LEU A 1 87 ? -28.675 -11.409 15.631 1.00 89.94 87 LEU A N 1
ATOM 670 C CA . LEU A 1 87 ? -27.617 -12.115 16.361 1.00 89.94 87 LEU A CA 1
ATOM 671 C C . LEU A 1 87 ? -28.167 -13.423 16.937 1.00 89.94 87 LEU A C 1
ATOM 673 O O . LEU A 1 87 ? -29.217 -13.411 17.580 1.00 89.94 87 LEU A O 1
ATOM 677 N N . ALA A 1 88 ? -27.441 -14.524 16.737 1.00 89.25 88 ALA A N 1
ATOM 678 C CA . ALA A 1 88 ? -27.777 -15.808 17.346 1.00 89.25 88 ALA A CA 1
ATOM 679 C C . ALA A 1 88 ? -27.322 -15.859 18.810 1.00 89.25 88 ALA A C 1
ATOM 681 O O . ALA A 1 88 ? -28.065 -16.344 19.660 1.00 89.25 88 ALA A O 1
ATOM 682 N N . ALA A 1 89 ? -26.135 -15.313 19.089 1.00 88.56 89 ALA A N 1
ATOM 683 C CA . ALA A 1 89 ? -25.576 -15.174 20.425 1.00 88.56 89 ALA A CA 1
ATOM 684 C C . ALA A 1 89 ? -24.969 -13.781 20.639 1.00 88.56 89 ALA A C 1
ATOM 686 O O . ALA A 1 89 ? -24.543 -13.099 19.697 1.00 88.56 89 ALA A O 1
ATOM 687 N N . TRP A 1 90 ? -24.849 -13.352 21.895 1.00 90.88 90 TRP A N 1
ATOM 688 C CA . TRP A 1 90 ? -24.242 -12.055 22.220 1.00 90.88 90 TRP A CA 1
ATOM 689 C C . TRP A 1 90 ? -22.757 -11.980 21.823 1.00 90.88 90 TRP A C 1
ATOM 691 O O . TRP A 1 90 ? -22.224 -10.894 21.546 1.00 90.88 90 TRP A O 1
ATOM 701 N N . SER A 1 91 ? -22.069 -13.123 21.754 1.00 87.94 91 SER A N 1
ATOM 702 C CA . SER A 1 91 ? -20.699 -13.228 21.234 1.00 87.94 91 SER A CA 1
ATOM 703 C C . SER A 1 91 ? -20.558 -12.714 19.798 1.00 87.94 91 SER A C 1
ATOM 705 O O . SER A 1 91 ? -19.504 -12.183 19.447 1.00 87.94 91 SER A O 1
ATOM 707 N N . ASP A 1 92 ? -21.622 -12.781 18.997 1.00 88.31 92 ASP A N 1
ATOM 708 C CA . ASP A 1 92 ? -21.594 -12.475 17.562 1.00 88.31 92 ASP A CA 1
ATOM 709 C C . ASP A 1 92 ? -21.631 -10.970 17.265 1.00 88.31 92 ASP A C 1
ATOM 711 O O . ASP A 1 92 ? -21.368 -10.541 16.138 1.00 88.31 92 ASP A O 1
ATOM 715 N N . ARG A 1 93 ? -21.917 -10.138 18.277 1.00 93.50 93 ARG A N 1
ATOM 716 C CA . ARG A 1 93 ? -22.077 -8.680 18.132 1.00 93.50 93 ARG A CA 1
ATOM 717 C C . ARG A 1 93 ? -20.896 -8.006 17.436 1.00 93.50 93 ARG A C 1
ATOM 719 O O . ARG A 1 93 ? -21.092 -7.079 16.660 1.00 93.50 93 ARG A O 1
ATOM 726 N N . ARG A 1 94 ? -19.666 -8.462 17.711 1.00 90.19 94 ARG A N 1
ATOM 727 C CA . ARG A 1 94 ? -18.452 -7.864 17.140 1.00 90.19 94 ARG A CA 1
ATOM 728 C C . ARG A 1 94 ? -18.414 -8.118 15.641 1.00 90.19 94 ARG A C 1
ATOM 730 O O . ARG A 1 94 ? -18.279 -7.169 14.878 1.00 90.19 94 ARG A O 1
ATOM 737 N N . SER A 1 95 ? -18.574 -9.377 15.240 1.00 86.94 95 SER A N 1
ATOM 738 C CA . SER A 1 95 ? -18.613 -9.774 13.832 1.00 86.94 95 SER A CA 1
ATOM 739 C C . SER A 1 95 ? -19.719 -9.031 13.088 1.00 86.94 95 SER A C 1
ATOM 741 O O . SER A 1 95 ? -19.491 -8.532 11.992 1.00 86.94 95 SER A O 1
ATOM 743 N N . ARG A 1 96 ? -20.883 -8.856 13.727 1.00 92.25 96 ARG A N 1
ATOM 744 C CA . ARG A 1 96 ? -21.993 -8.111 13.138 1.00 92.25 96 ARG A CA 1
ATOM 745 C C . ARG A 1 96 ? -21.700 -6.630 12.919 1.00 92.25 96 ARG A C 1
ATOM 747 O O . ARG A 1 96 ? -21.973 -6.115 11.841 1.00 92.25 96 ARG A O 1
ATOM 754 N N . LEU A 1 97 ? -21.159 -5.936 13.918 1.00 91.50 97 LEU A N 1
ATOM 755 C CA . LEU A 1 97 ? -20.828 -4.513 13.786 1.00 91.50 97 LEU A CA 1
ATOM 756 C C . LEU A 1 97 ? -19.756 -4.281 12.710 1.00 91.50 97 LEU A C 1
ATOM 758 O O . LEU A 1 97 ? -19.837 -3.307 11.962 1.00 91.50 97 LEU A O 1
ATOM 762 N N . VAL A 1 98 ? -18.794 -5.202 12.590 1.00 86.88 98 VAL A N 1
ATOM 763 C CA . VAL A 1 98 ? -17.782 -5.186 11.523 1.00 86.88 98 VAL A CA 1
ATOM 764 C C . VAL A 1 98 ? -18.439 -5.350 10.151 1.00 86.88 98 VAL A C 1
ATOM 766 O O . VAL A 1 98 ? -18.244 -4.507 9.281 1.00 86.88 98 VAL A O 1
ATOM 769 N N . GLU A 1 99 ? -19.274 -6.373 9.970 1.00 85.12 99 GLU A N 1
ATOM 770 C CA . GLU A 1 99 ? -19.984 -6.626 8.709 1.00 85.12 99 GLU A CA 1
ATOM 771 C C . GLU A 1 99 ? -20.844 -5.429 8.277 1.00 85.12 99 GLU A C 1
ATOM 773 O O . GLU A 1 99 ? -20.772 -4.987 7.130 1.00 85.12 99 GLU A O 1
ATOM 778 N N . MET A 1 100 ? -21.595 -4.838 9.211 1.00 89.69 100 MET A N 1
ATOM 779 C CA . MET A 1 100 ? -22.391 -3.636 8.948 1.00 89.69 100 MET A CA 1
ATOM 780 C C . MET A 1 100 ? -21.529 -2.449 8.523 1.00 89.69 100 MET A C 1
ATOM 782 O O . MET A 1 100 ? -21.897 -1.722 7.603 1.00 89.69 100 MET A O 1
ATOM 786 N N . THR A 1 101 ? -20.374 -2.264 9.161 1.00 88.81 101 THR A N 1
ATOM 787 C CA . THR A 1 101 ? -19.422 -1.203 8.811 1.00 88.81 101 THR A CA 1
ATOM 788 C C . THR A 1 101 ? -18.873 -1.391 7.397 1.00 88.81 101 THR A C 1
ATOM 790 O O . THR A 1 101 ? -18.795 -0.429 6.630 1.00 88.81 101 THR A O 1
ATOM 793 N N . ILE A 1 102 ? -18.505 -2.624 7.036 1.00 81.88 102 ILE A N 1
ATOM 794 C CA . ILE A 1 102 ? -18.001 -2.967 5.701 1.00 81.88 102 ILE A CA 1
ATOM 795 C C . ILE A 1 102 ? -19.080 -2.700 4.653 1.00 81.88 102 ILE A C 1
ATOM 797 O O . ILE A 1 102 ? -18.825 -1.961 3.702 1.00 81.88 102 ILE A O 1
ATOM 801 N N . SER A 1 103 ? -20.284 -3.243 4.855 1.00 84.69 103 SER A N 1
ATOM 802 C CA . SER A 1 103 ? -21.419 -3.072 3.941 1.00 84.69 103 SER A CA 1
ATOM 803 C C . SER A 1 103 ? -21.756 -1.595 3.736 1.00 84.69 103 SER A C 1
ATOM 805 O O . SER A 1 103 ? -21.915 -1.141 2.603 1.00 84.69 103 SER A O 1
ATOM 807 N N . ALA A 1 104 ? -21.801 -0.818 4.822 1.00 86.94 104 ALA A N 1
ATOM 808 C CA . ALA A 1 104 ? -22.099 0.605 4.764 1.00 86.94 104 ALA A CA 1
ATOM 809 C C . ALA A 1 104 ? -21.065 1.385 3.953 1.00 86.94 104 ALA A C 1
ATOM 811 O O . ALA A 1 104 ? -21.415 2.155 3.060 1.00 86.94 104 ALA A O 1
ATOM 812 N N . ARG A 1 105 ? -19.779 1.153 4.217 1.00 80.75 105 ARG A N 1
ATOM 813 C CA . ARG A 1 105 ? -18.698 1.810 3.481 1.00 80.75 105 ARG A CA 1
ATOM 814 C C . ARG A 1 105 ? -18.671 1.426 2.005 1.00 80.75 105 ARG A C 1
ATOM 816 O O . ARG A 1 105 ? -18.539 2.313 1.168 1.00 80.75 105 ARG A O 1
ATOM 823 N N . GLN A 1 106 ? -18.849 0.143 1.685 1.00 81.25 106 GLN A N 1
ATOM 824 C CA . GLN A 1 106 ? -18.928 -0.333 0.300 1.00 81.25 106 GLN A CA 1
ATOM 825 C C . GLN A 1 106 ? -20.064 0.351 -0.464 1.00 81.25 106 GLN A C 1
ATOM 827 O O . GLN A 1 106 ? -19.848 0.840 -1.571 1.00 81.25 106 GLN A O 1
ATOM 832 N N . ALA A 1 107 ? -21.247 0.449 0.144 1.00 78.00 107 ALA A N 1
ATOM 833 C CA . ALA A 1 107 ? -22.392 1.121 -0.461 1.00 78.00 107 ALA A CA 1
ATOM 834 C C . ALA A 1 107 ? -22.175 2.632 -0.655 1.00 78.00 107 ALA A C 1
ATOM 836 O O . ALA A 1 107 ? -22.719 3.213 -1.590 1.00 78.00 107 ALA A O 1
ATOM 837 N N . LEU A 1 108 ? -21.374 3.263 0.206 1.00 77.94 108 LEU A N 1
ATOM 838 C CA . LEU A 1 1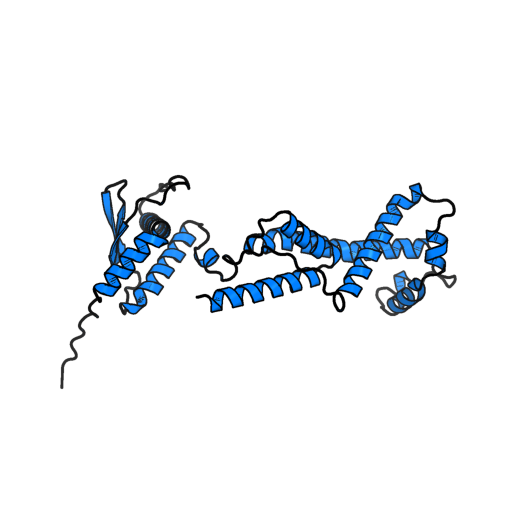08 ? -21.025 4.684 0.126 1.00 77.94 108 LEU A CA 1
ATOM 839 C C . LEU A 1 108 ? -19.799 4.964 -0.767 1.00 77.94 108 LEU A C 1
ATOM 841 O O . LEU A 1 108 ? -19.425 6.123 -0.928 1.00 77.94 108 LEU A O 1
ATOM 845 N N . GLY A 1 109 ? -19.149 3.936 -1.329 1.00 72.44 109 GLY A N 1
ATOM 846 C CA . GLY A 1 109 ? -17.902 4.092 -2.088 1.00 72.44 109 GLY A CA 1
ATOM 847 C C . GLY A 1 109 ? -16.711 4.542 -1.232 1.00 72.44 109 GLY A C 1
ATOM 848 O O . GLY A 1 109 ? -15.735 5.075 -1.756 1.00 72.44 109 GLY A O 1
ATOM 849 N N . ILE A 1 110 ? -16.791 4.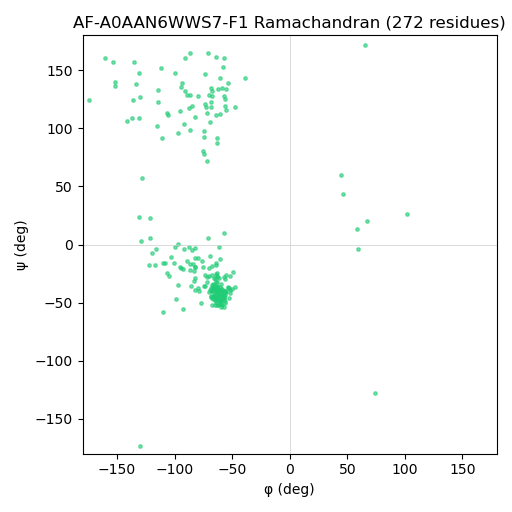348 0.086 1.00 69.75 110 ILE A N 1
ATOM 850 C CA . ILE A 1 110 ? -15.740 4.696 1.040 1.00 69.75 110 ILE A CA 1
ATOM 851 C C . ILE A 1 110 ? -14.813 3.482 1.178 1.00 69.75 110 ILE A C 1
ATOM 853 O O . ILE A 1 110 ? -15.300 2.379 1.451 1.00 69.75 110 ILE A O 1
ATOM 857 N N . PRO A 1 111 ? -13.487 3.642 1.029 1.00 60.69 111 PRO A N 1
ATOM 858 C CA . PRO A 1 111 ? -12.550 2.554 1.276 1.00 60.69 111 PRO A CA 1
ATOM 859 C C . PRO A 1 111 ? -12.745 2.022 2.702 1.00 60.69 111 PRO A C 1
ATOM 861 O O . PRO A 1 111 ? -12.791 2.781 3.674 1.00 60.69 111 PRO A O 1
ATOM 864 N N . SER A 1 112 ? -12.975 0.712 2.819 1.00 55.62 112 SER A N 1
ATOM 865 C CA . SER A 1 112 ? -13.356 0.084 4.089 1.00 55.62 112 SER A CA 1
ATOM 866 C C . SER A 1 112 ? -12.308 0.341 5.187 1.00 55.62 112 SER A C 1
ATOM 868 O O . SER A 1 112 ? -11.117 0.439 4.898 1.00 55.62 112 SER A O 1
ATOM 870 N N . SER A 1 113 ? -12.691 0.356 6.471 1.00 51.66 113 SER A N 1
ATOM 871 C CA . SER A 1 113 ? -11.691 0.185 7.539 1.00 51.66 113 SER A CA 1
ATOM 872 C C . SER A 1 113 ? -10.978 -1.155 7.421 1.00 51.66 113 SER A C 1
ATOM 874 O O . SER A 1 113 ? -9.954 -1.305 8.058 1.00 51.66 113 SER A O 1
ATOM 876 N N . ASP A 1 114 ? -11.445 -2.099 6.606 1.00 42.44 114 ASP A N 1
ATOM 877 C CA . ASP A 1 114 ? -10.711 -3.313 6.243 1.00 42.44 114 ASP A CA 1
ATOM 878 C C . ASP A 1 114 ? -9.706 -3.100 5.113 1.00 42.44 114 ASP A C 1
ATOM 880 O O . ASP A 1 114 ? -8.785 -3.890 4.943 1.00 42.44 114 ASP A O 1
ATOM 884 N N . GLU A 1 115 ? -9.759 -1.966 4.426 1.00 42.31 115 GLU A N 1
ATOM 885 C CA . GLU A 1 115 ? -8.584 -1.434 3.766 1.00 42.31 115 GLU A CA 1
ATOM 886 C C . GLU A 1 115 ? -7.606 -0.901 4.814 1.00 42.31 115 GLU A C 1
ATOM 888 O O . GLU A 1 115 ? -6.422 -1.046 4.595 1.00 42.31 115 GLU A O 1
ATOM 893 N N . SER A 1 116 ? -8.036 -0.448 6.001 1.00 41.53 116 SER A N 1
ATOM 894 C CA . SER A 1 116 ? -7.147 -0.202 7.162 1.00 41.53 116 SER A CA 1
ATOM 895 C C . SER A 1 116 ? -6.810 -1.460 8.006 1.00 41.53 116 SER A C 1
ATOM 897 O O . SER A 1 116 ? -5.804 -1.466 8.716 1.00 41.53 116 SER A O 1
ATOM 899 N N . HIS A 1 117 ? -7.611 -2.534 7.904 1.00 38.41 117 HIS A N 1
ATOM 900 C CA . HIS A 1 117 ? -7.457 -3.846 8.558 1.00 38.41 117 HIS A CA 1
ATOM 901 C C . HIS A 1 117 ? -6.845 -4.895 7.631 1.00 38.41 117 HIS A C 1
ATOM 903 O O . HIS A 1 117 ? -6.526 -6.005 8.052 1.00 38.41 117 HIS A O 1
ATOM 909 N N . ASN A 1 118 ? -6.583 -4.530 6.379 1.00 43.56 118 ASN A N 1
ATOM 910 C CA . ASN A 1 118 ? -5.548 -5.160 5.605 1.00 43.56 118 ASN A CA 1
ATOM 911 C C . ASN A 1 118 ? -4.281 -5.006 6.460 1.00 43.56 118 ASN A C 1
ATOM 913 O O . ASN A 1 118 ? -3.834 -3.880 6.695 1.00 43.56 118 ASN A O 1
ATOM 917 N N . PRO A 1 119 ? -3.673 -6.103 6.944 1.00 46.66 119 PRO A N 1
ATOM 918 C CA . PRO A 1 119 ? -2.493 -6.024 7.797 1.00 46.66 119 PRO A CA 1
ATOM 919 C C . PRO A 1 119 ? -1.311 -5.350 7.085 1.00 46.66 119 PRO A C 1
ATOM 921 O O . PRO A 1 119 ? -0.253 -5.207 7.676 1.00 46.66 119 PRO A O 1
ATOM 924 N N . ASN A 1 120 ? -1.445 -4.967 5.810 1.00 45.25 120 ASN A N 1
ATOM 925 C CA . ASN A 1 120 ? -0.504 -4.124 5.088 1.00 45.25 120 ASN A CA 1
ATOM 926 C C . ASN A 1 120 ? -0.685 -2.608 5.311 1.00 45.25 120 ASN A C 1
ATOM 928 O O . ASN A 1 120 ? 0.282 -1.889 5.105 1.00 45.25 120 ASN A O 1
ATOM 932 N N . THR A 1 121 ? -1.850 -2.101 5.721 1.00 48.22 121 THR A N 1
ATOM 933 C CA . THR A 1 121 ? -2.178 -0.667 5.540 1.00 48.22 121 THR A CA 1
ATOM 934 C C . THR A 1 121 ? -1.867 0.203 6.751 1.00 48.22 121 THR A C 1
ATOM 936 O O . THR A 1 121 ? -1.656 1.403 6.613 1.00 48.22 121 THR A O 1
ATOM 939 N N . LYS A 1 122 ? -1.722 -0.393 7.941 1.00 54.56 122 LYS A N 1
ATOM 940 C CA . LYS A 1 122 ? -1.092 0.288 9.088 1.00 54.56 122 LYS A CA 1
ATOM 941 C C . LYS A 1 122 ? 0.439 0.179 9.072 1.00 54.56 122 LYS A C 1
ATOM 943 O O . LYS A 1 122 ? 1.109 0.765 9.918 1.00 54.56 122 LYS A O 1
ATOM 948 N N . ILE A 1 123 ? 1.008 -0.571 8.127 1.00 68.38 123 ILE A N 1
ATOM 949 C CA . ILE A 1 123 ? 2.454 -0.765 8.042 1.00 68.38 123 ILE A CA 1
ATOM 950 C C . ILE A 1 123 ? 3.048 0.363 7.224 1.00 68.38 123 ILE A C 1
ATOM 952 O O . ILE A 1 123 ? 3.060 0.323 5.996 1.00 68.38 123 ILE A O 1
ATOM 956 N N . ALA A 1 124 ? 3.567 1.356 7.934 1.00 79.31 124 ALA A N 1
ATOM 957 C CA . ALA A 1 124 ? 4.347 2.416 7.336 1.00 79.31 124 ALA A CA 1
ATOM 958 C C . ALA A 1 124 ? 5.811 1.972 7.198 1.00 79.31 124 ALA A C 1
ATOM 960 O O . ALA A 1 124 ? 6.490 1.657 8.179 1.00 79.31 124 ALA A O 1
ATOM 961 N N . ILE A 1 125 ? 6.316 1.932 5.965 1.00 84.94 125 ILE A N 1
ATOM 962 C CA . ILE A 1 125 ? 7.721 1.616 5.701 1.00 84.94 125 ILE A CA 1
ATOM 963 C C . ILE A 1 125 ? 8.532 2.913 5.658 1.00 84.94 125 ILE A C 1
ATOM 965 O O . ILE A 1 125 ? 8.527 3.646 4.673 1.00 84.94 125 ILE A O 1
ATOM 969 N N . HIS A 1 126 ? 9.277 3.179 6.733 1.00 84.75 126 HIS A N 1
ATOM 970 C CA . HIS A 1 126 ? 10.093 4.395 6.879 1.00 84.75 126 HIS A CA 1
ATOM 971 C C . HIS A 1 126 ? 11.567 4.223 6.507 1.00 84.75 126 HIS A C 1
ATOM 973 O O . HIS A 1 126 ? 12.348 5.161 6.643 1.00 84.75 126 HIS A O 1
ATOM 979 N N . LYS A 1 127 ? 11.979 3.028 6.076 1.00 89.19 127 LYS A N 1
ATOM 980 C CA . LYS A 1 127 ? 13.381 2.740 5.767 1.00 89.19 127 LYS A CA 1
ATOM 981 C C . LYS A 1 127 ? 13.547 2.078 4.413 1.00 89.19 127 LYS A C 1
ATOM 983 O O . LYS A 1 127 ? 12.707 1.295 3.969 1.00 89.19 127 LYS A O 1
ATOM 988 N N . TRP A 1 128 ? 14.674 2.380 3.792 1.00 92.50 128 TRP A N 1
ATOM 989 C CA . TRP A 1 128 ? 15.141 1.739 2.575 1.00 92.50 128 TRP A CA 1
ATOM 990 C C . TRP A 1 128 ? 16.200 0.684 2.912 1.00 92.50 128 TRP A C 1
ATOM 992 O O . TRP A 1 128 ? 16.934 0.827 3.892 1.00 92.50 128 TRP A O 1
ATOM 1002 N N . LEU A 1 129 ? 16.252 -0.392 2.122 1.00 88.00 129 LEU A N 1
ATOM 1003 C CA . LEU A 1 129 ? 17.256 -1.448 2.253 1.00 88.00 129 LEU A CA 1
ATOM 1004 C C . LEU A 1 129 ? 18.160 -1.462 1.012 1.00 88.00 129 LEU A C 1
ATOM 1006 O O . LEU A 1 129 ? 17.638 -1.668 -0.092 1.00 88.00 129 LEU A O 1
ATOM 1010 N N . PRO A 1 130 ? 19.489 -1.320 1.179 1.00 87.25 130 PRO A N 1
ATOM 1011 C CA . PRO A 1 130 ? 20.417 -1.392 0.060 1.00 87.25 130 PRO A CA 1
ATOM 1012 C C . PRO A 1 130 ? 20.420 -2.777 -0.604 1.00 87.25 130 PRO A C 1
ATOM 1014 O O . PRO A 1 130 ? 19.986 -3.759 0.014 1.00 87.25 130 PRO A O 1
ATOM 1017 N N . PRO A 1 131 ? 20.921 -2.871 -1.850 1.00 82.69 131 PRO A N 1
ATOM 1018 C CA . PRO A 1 131 ? 21.125 -4.143 -2.531 1.00 82.69 131 PRO A CA 1
ATOM 1019 C C . PRO A 1 131 ? 21.954 -5.112 -1.698 1.00 82.69 131 PRO A C 1
ATOM 1021 O O . PRO A 1 131 ? 22.936 -4.730 -1.055 1.00 82.69 131 PRO A O 1
ATOM 1024 N N . ARG A 1 132 ? 21.568 -6.391 -1.701 1.00 79.38 132 ARG A N 1
ATOM 1025 C CA . ARG A 1 132 ? 22.357 -7.431 -1.041 1.00 79.38 132 ARG A CA 1
ATOM 1026 C C . ARG A 1 132 ? 23.608 -7.660 -1.888 1.00 79.38 132 ARG A C 1
ATOM 1028 O O . ARG A 1 132 ? 23.510 -8.171 -2.999 1.00 79.38 132 ARG A O 1
ATOM 1035 N N . LEU A 1 133 ? 24.774 -7.305 -1.346 1.00 69.56 133 LEU A N 1
ATOM 1036 C CA . LEU A 1 133 ? 26.057 -7.285 -2.066 1.00 69.56 133 LEU A CA 1
ATOM 1037 C C . LEU A 1 133 ? 26.418 -8.586 -2.810 1.00 69.56 133 LEU A C 1
ATOM 1039 O O . LEU A 1 133 ? 27.166 -8.526 -3.774 1.00 69.56 133 LEU A O 1
ATOM 1043 N N . ALA A 1 134 ? 25.931 -9.750 -2.372 1.00 70.94 134 ALA A N 1
ATOM 1044 C CA . ALA A 1 134 ? 26.264 -11.032 -2.998 1.00 70.94 134 ALA A CA 1
ATOM 1045 C C . ALA A 1 134 ? 25.256 -11.484 -4.083 1.00 70.94 134 ALA A C 1
ATOM 1047 O O . ALA A 1 134 ? 25.690 -11.712 -5.210 1.00 70.94 134 ALA A O 1
ATOM 1048 N N . PRO A 1 135 ? 23.938 -11.611 -3.815 1.00 73.44 135 PRO A N 1
ATOM 1049 C CA . PRO A 1 135 ? 22.999 -12.110 -4.825 1.00 73.44 135 PRO A CA 1
ATOM 1050 C C . PRO A 1 135 ? 22.517 -11.044 -5.823 1.00 73.44 135 PRO A C 1
ATOM 1052 O O . PRO A 1 135 ? 22.217 -11.389 -6.963 1.00 73.44 135 PRO A O 1
ATOM 1055 N N . ASP A 1 136 ? 22.454 -9.767 -5.430 1.00 72.56 136 ASP A N 1
ATOM 1056 C CA . ASP A 1 136 ? 21.818 -8.721 -6.250 1.00 72.56 136 ASP A CA 1
ATOM 1057 C C . ASP A 1 136 ? 22.842 -7.981 -7.138 1.00 72.56 136 ASP A C 1
ATOM 1059 O O . ASP A 1 136 ? 22.488 -7.372 -8.148 1.00 72.56 136 ASP A O 1
ATOM 1063 N N . LEU A 1 137 ? 24.130 -8.054 -6.781 1.00 79.06 137 LEU A N 1
ATOM 1064 C CA . LEU A 1 137 ? 25.209 -7.304 -7.426 1.00 79.06 137 LEU A CA 1
ATOM 1065 C C . LEU A 1 137 ? 25.412 -7.642 -8.914 1.00 79.06 137 LEU A C 1
ATOM 1067 O O . LEU A 1 137 ? 25.583 -6.702 -9.687 1.00 79.06 137 LEU A O 1
ATOM 1071 N N . PRO A 1 138 ? 25.361 -8.911 -9.371 1.00 78.62 138 PRO A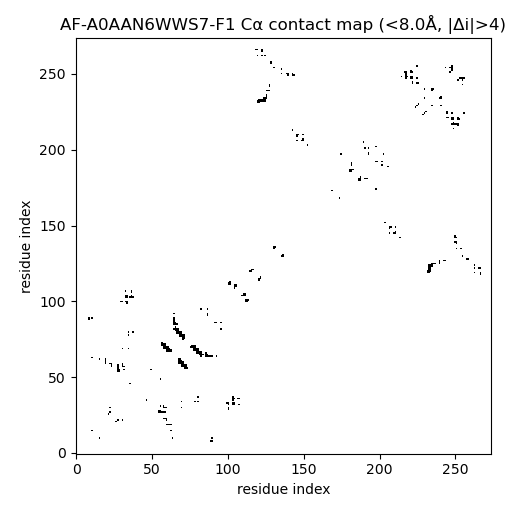 N 1
ATOM 1072 C CA . PRO A 1 138 ? 25.534 -9.213 -10.792 1.00 78.62 138 PRO A CA 1
ATOM 1073 C C . PRO A 1 138 ? 24.446 -8.577 -11.664 1.00 78.62 138 PRO A C 1
ATOM 1075 O O . PRO A 1 138 ? 24.756 -7.966 -12.683 1.00 78.62 138 PRO A O 1
ATOM 1078 N N . VAL A 1 139 ? 23.180 -8.664 -11.239 1.00 77.19 139 VAL A N 1
ATOM 1079 C CA . VAL A 1 139 ? 22.043 -8.072 -11.964 1.00 77.19 139 VAL A CA 1
ATOM 1080 C C . VAL A 1 139 ? 22.166 -6.552 -11.986 1.00 77.19 139 VAL A C 1
ATOM 1082 O O . VAL A 1 139 ? 22.035 -5.939 -13.045 1.00 77.19 139 VAL A O 1
ATOM 1085 N N . PHE A 1 140 ? 22.494 -5.955 -10.840 1.00 79.25 140 PHE A N 1
ATOM 1086 C CA . PHE A 1 140 ? 22.708 -4.518 -10.721 1.00 79.25 140 PHE A CA 1
ATOM 1087 C C . PHE A 1 140 ? 23.833 -4.020 -11.640 1.00 79.25 140 PHE A C 1
ATOM 1089 O O . PHE A 1 140 ? 23.638 -3.055 -12.374 1.00 79.25 140 PHE A O 1
ATOM 1096 N N . LEU A 1 141 ? 24.992 -4.688 -11.652 1.00 82.69 141 LEU A N 1
ATOM 1097 C CA . LEU A 1 141 ? 26.132 -4.304 -12.492 1.00 82.69 141 LEU A CA 1
ATOM 1098 C C . LEU A 1 141 ? 25.843 -4.480 -13.985 1.00 82.69 141 LEU A C 1
ATOM 1100 O O . LEU A 1 141 ? 26.265 -3.642 -14.778 1.00 82.69 141 LEU A O 1
ATOM 1104 N N . VAL A 1 142 ? 25.108 -5.525 -14.374 1.00 80.81 142 VAL A N 1
ATOM 1105 C CA . VAL A 1 142 ? 24.687 -5.725 -15.769 1.00 80.81 142 VAL A CA 1
ATOM 1106 C C . VAL A 1 142 ? 23.749 -4.605 -16.212 1.00 80.81 142 VAL A C 1
ATOM 1108 O O . VAL A 1 142 ? 23.992 -3.985 -17.247 1.00 80.81 142 VAL A O 1
ATOM 1111 N N . CYS A 1 143 ? 22.719 -4.296 -15.422 1.00 80.75 143 CYS A N 1
ATOM 1112 C CA . CYS A 1 143 ? 21.772 -3.233 -15.755 1.00 80.75 143 CYS A CA 1
ATOM 1113 C C . CYS A 1 143 ? 22.468 -1.869 -15.798 1.00 80.75 143 CYS A C 1
ATOM 1115 O O . CYS A 1 143 ? 22.346 -1.144 -16.784 1.00 80.75 143 CYS A O 1
ATOM 1117 N N . LEU A 1 144 ? 23.267 -1.547 -14.776 1.00 83.81 144 LEU A N 1
ATOM 1118 C CA . LEU A 1 144 ? 24.041 -0.309 -14.714 1.00 83.81 144 LEU A CA 1
ATOM 1119 C C . LEU A 1 144 ? 25.014 -0.191 -15.892 1.00 83.81 144 LEU A C 1
ATOM 1121 O O . LEU A 1 144 ? 25.112 0.875 -16.495 1.00 83.81 144 LEU A O 1
ATOM 1125 N N . GLY A 1 145 ? 25.700 -1.279 -16.244 1.00 81.62 145 GLY A N 1
ATOM 1126 C CA . GLY A 1 145 ? 26.597 -1.333 -17.393 1.00 81.62 145 GLY A CA 1
ATOM 1127 C C . GLY A 1 145 ? 25.862 -1.043 -18.698 1.00 81.62 145 GLY A C 1
ATOM 1128 O O . GLY A 1 145 ? 26.308 -0.202 -19.475 1.00 81.62 145 GLY A O 1
ATOM 1129 N N . ILE A 1 146 ? 24.698 -1.656 -18.921 1.00 79.06 146 ILE A N 1
ATOM 1130 C CA . ILE A 1 146 ? 23.880 -1.423 -20.121 1.00 79.06 146 ILE A CA 1
ATOM 1131 C C . ILE A 1 146 ? 23.391 0.028 -20.180 1.00 79.06 146 ILE A C 1
ATOM 1133 O O . ILE A 1 146 ? 23.522 0.669 -21.225 1.00 79.06 146 ILE A O 1
ATOM 1137 N N . TYR A 1 147 ? 22.912 0.580 -19.060 1.00 83.44 147 TYR A N 1
ATOM 1138 C CA . TYR A 1 147 ? 22.527 1.989 -18.970 1.00 83.44 147 TYR A CA 1
ATOM 1139 C C . TYR A 1 147 ? 23.703 2.918 -19.285 1.00 83.44 147 TYR A C 1
ATOM 1141 O O . TYR A 1 147 ? 23.561 3.805 -20.123 1.00 83.44 147 TYR A O 1
ATOM 1149 N N . ALA A 1 148 ? 24.870 2.694 -18.675 1.00 83.19 148 ALA A N 1
ATOM 1150 C CA . ALA A 1 148 ? 26.063 3.510 -18.886 1.00 83.19 148 ALA A CA 1
ATOM 1151 C C . ALA A 1 148 ? 26.555 3.457 -20.342 1.00 83.19 148 ALA A C 1
ATOM 1153 O O . ALA A 1 148 ? 26.861 4.499 -20.917 1.00 83.19 148 ALA A O 1
ATOM 1154 N N . THR A 1 149 ? 26.564 2.269 -20.954 1.00 73.50 149 THR A N 1
ATOM 1155 C CA . THR A 1 149 ? 27.012 2.066 -22.345 1.00 73.50 149 THR A CA 1
ATOM 1156 C C . THR A 1 149 ? 26.047 2.702 -23.355 1.00 73.50 149 THR A C 1
ATOM 1158 O O . THR A 1 149 ? 26.456 3.286 -24.364 1.00 73.50 149 THR A O 1
ATOM 1161 N N . TYR A 1 150 ? 24.740 2.639 -23.090 1.00 75.81 150 TYR A N 1
ATOM 1162 C CA . TYR A 1 150 ? 23.747 3.334 -23.908 1.00 75.81 150 TYR A CA 1
ATOM 1163 C C . TYR A 1 150 ? 23.858 4.856 -23.749 1.00 75.81 150 TYR A C 1
ATOM 1165 O O . TYR A 1 150 ? 23.869 5.582 -24.742 1.00 75.81 150 TYR A O 1
ATOM 1173 N N . LEU A 1 151 ? 24.013 5.348 -22.516 1.00 78.62 151 LEU A N 1
ATOM 1174 C CA . LEU A 1 151 ? 24.154 6.777 -22.241 1.00 78.62 151 LEU A CA 1
ATOM 1175 C C . LEU A 1 151 ? 25.420 7.347 -22.894 1.00 78.62 151 LEU A C 1
ATOM 1177 O O . LEU A 1 151 ? 25.357 8.393 -23.539 1.00 78.62 151 LEU A O 1
ATOM 1181 N N . SER A 1 152 ? 26.548 6.631 -22.821 1.00 69.62 152 SER A N 1
ATOM 1182 C CA . SER A 1 152 ? 27.781 7.034 -23.502 1.00 69.62 152 SER A CA 1
ATOM 1183 C C . SER A 1 152 ? 27.591 7.124 -25.013 1.00 69.62 152 SER A C 1
ATOM 1185 O O . SER A 1 152 ? 28.152 8.022 -25.625 1.00 69.62 152 SER A O 1
ATOM 1187 N N . SER A 1 153 ? 26.751 6.273 -25.617 1.00 69.19 153 SER A N 1
ATOM 1188 C CA . SER A 1 153 ? 26.429 6.318 -27.056 1.00 69.19 153 SER A CA 1
ATOM 1189 C C . SER A 1 153 ? 25.725 7.614 -27.486 1.00 69.19 153 SER A C 1
ATOM 1191 O O . SER A 1 153 ? 25.819 8.002 -28.647 1.00 69.19 153 SER A O 1
ATOM 1193 N N . PHE A 1 154 ? 25.047 8.306 -26.564 1.00 64.88 154 PHE A N 1
ATOM 1194 C CA . PHE A 1 154 ? 24.410 9.605 -26.812 1.00 64.88 154 PHE A CA 1
ATOM 1195 C C . PHE A 1 154 ? 25.403 10.774 -26.692 1.00 64.88 154 PHE A C 1
ATOM 1197 O O . PHE A 1 154 ? 25.286 11.767 -27.406 1.00 64.88 154 PHE A O 1
ATOM 1204 N N . PHE A 1 155 ? 26.411 10.632 -25.825 1.00 62.19 155 PHE A N 1
ATOM 1205 C CA . PHE A 1 155 ? 27.504 11.596 -25.642 1.00 62.19 155 PHE A CA 1
ATOM 1206 C C . PHE A 1 155 ? 28.731 11.307 -26.523 1.00 62.19 155 PHE A C 1
ATOM 1208 O O . PHE A 1 155 ? 29.662 12.103 -26.555 1.00 62.19 155 PHE A O 1
ATOM 1215 N N . TYR A 1 156 ? 28.732 10.211 -27.282 1.00 53.25 156 TYR A N 1
ATOM 1216 C CA . TYR A 1 156 ? 29.802 9.826 -28.206 1.00 53.25 156 TYR A CA 1
ATOM 1217 C C . TYR A 1 156 ? 30.217 10.937 -29.196 1.00 53.25 156 TYR A C 1
ATOM 1219 O O . TYR A 1 156 ? 31.419 11.158 -29.345 1.00 53.25 156 TYR A O 1
ATOM 1227 N N . PRO A 1 157 ? 29.300 11.722 -29.810 1.00 53.47 157 PRO A N 1
ATOM 1228 C CA . PRO A 1 157 ? 29.715 12.824 -30.681 1.00 53.47 157 PRO A CA 1
ATOM 1229 C C . PRO A 1 157 ? 30.369 14.004 -29.936 1.00 53.47 157 PRO A C 1
ATOM 1231 O O . PRO A 1 157 ? 30.940 14.876 -30.583 1.00 53.47 157 PRO A O 1
ATOM 1234 N N . MET A 1 158 ? 30.324 14.041 -28.597 1.00 47.66 158 MET A N 1
ATOM 1235 C CA . MET A 1 158 ? 31.025 15.036 -27.772 1.00 47.66 158 MET A CA 1
ATOM 1236 C C . MET A 1 158 ? 32.495 14.654 -27.507 1.00 47.66 158 MET A C 1
ATOM 1238 O O . MET A 1 158 ? 33.278 15.525 -27.137 1.00 47.66 158 MET A O 1
ATOM 1242 N N . PHE A 1 159 ? 32.889 13.389 -27.713 1.00 51.22 159 PHE A N 1
ATOM 1243 C CA . PHE A 1 159 ? 34.200 12.872 -27.291 1.00 51.22 159 PHE A CA 1
ATOM 1244 C C . PHE A 1 159 ? 35.011 12.129 -28.360 1.00 51.22 159 PHE A C 1
ATOM 1246 O O . PHE A 1 159 ? 36.103 11.663 -28.036 1.00 51.22 159 PHE A O 1
ATOM 1253 N N . ASP A 1 160 ? 34.552 12.020 -29.611 1.00 53.78 160 ASP A N 1
ATOM 1254 C CA . ASP A 1 160 ? 35.224 11.145 -30.578 1.00 53.78 160 ASP A CA 1
ATOM 1255 C C . ASP A 1 160 ? 35.855 11.865 -31.776 1.00 53.78 160 ASP A C 1
ATOM 1257 O O . ASP A 1 160 ? 35.198 12.216 -32.758 1.00 53.78 160 ASP A O 1
ATOM 1261 N N . LYS A 1 161 ? 37.183 12.011 -31.694 1.00 41.53 161 LYS A N 1
ATOM 1262 C CA . LYS A 1 161 ? 38.078 11.182 -32.515 1.00 41.53 161 LYS A CA 1
ATOM 1263 C C . LYS A 1 161 ? 39.261 10.696 -31.660 1.00 41.53 161 LYS A C 1
ATOM 1265 O O . LYS A 1 161 ? 40.139 11.495 -31.341 1.00 41.53 161 LYS A O 1
ATOM 1270 N N . GLY A 1 162 ? 39.296 9.399 -31.330 1.00 52.06 162 GLY A N 1
ATOM 1271 C CA . GLY A 1 162 ? 40.472 8.704 -30.762 1.00 52.06 162 GLY A CA 1
ATOM 1272 C C . GLY A 1 162 ? 40.449 8.436 -29.247 1.00 52.06 162 GLY A C 1
ATOM 1273 O O . GLY A 1 162 ? 41.507 8.374 -28.621 1.00 52.06 162 GLY A O 1
ATOM 1274 N N . GLY A 1 163 ? 39.265 8.327 -28.637 1.00 52.66 163 GLY A N 1
ATOM 1275 C CA . GLY A 1 163 ? 39.100 8.221 -27.181 1.00 52.66 163 GLY A CA 1
ATOM 1276 C C . GLY A 1 163 ? 39.190 6.805 -26.582 1.00 52.66 163 GLY A C 1
ATOM 1277 O O . GLY A 1 163 ? 39.032 5.792 -27.257 1.00 52.66 163 GLY A O 1
ATOM 1278 N N . LEU A 1 164 ? 39.359 6.757 -25.253 1.00 48.31 164 LEU A N 1
ATOM 1279 C CA . LEU A 1 164 ? 39.553 5.567 -24.397 1.00 48.31 164 LEU A CA 1
ATOM 1280 C C . LEU A 1 164 ? 38.562 4.402 -24.598 1.00 48.31 164 LEU A C 1
ATOM 1282 O O . LEU A 1 164 ? 38.892 3.268 -24.253 1.00 48.31 164 LEU A O 1
ATOM 1286 N N . ILE A 1 165 ? 37.357 4.654 -25.117 1.00 50.72 165 ILE A N 1
ATOM 1287 C CA . ILE A 1 165 ? 36.305 3.635 -25.267 1.00 50.72 165 ILE A CA 1
ATOM 1288 C C . ILE A 1 165 ? 36.624 2.670 -26.419 1.00 50.72 165 ILE A C 1
ATOM 1290 O O . ILE A 1 165 ? 36.394 1.469 -26.276 1.00 50.72 165 ILE A O 1
ATOM 1294 N N . ASP A 1 166 ? 37.231 3.156 -27.505 1.00 51.00 166 ASP A N 1
ATOM 1295 C CA . ASP A 1 166 ? 37.665 2.318 -28.635 1.00 51.00 166 ASP A CA 1
ATOM 1296 C C . ASP A 1 166 ? 38.792 1.354 -28.200 1.00 51.00 166 ASP A C 1
ATOM 1298 O O . ASP A 1 166 ? 38.808 0.157 -28.508 1.00 51.00 166 ASP A O 1
ATOM 1302 N N . THR A 1 167 ? 39.674 1.839 -27.321 1.00 54.50 167 THR A N 1
ATOM 1303 C CA . THR A 1 167 ? 40.730 1.045 -26.675 1.00 54.50 167 THR A CA 1
ATOM 1304 C C . THR A 1 167 ? 40.187 0.062 -25.623 1.00 54.50 167 THR A C 1
ATOM 1306 O O . THR A 1 167 ? 40.739 -1.023 -25.453 1.00 54.50 167 THR A O 1
ATOM 1309 N N . TYR A 1 168 ? 39.101 0.394 -24.916 1.00 50.78 168 TYR A N 1
ATOM 1310 C CA . TYR A 1 168 ? 38.524 -0.447 -23.854 1.00 50.78 168 TYR A CA 1
ATOM 1311 C C . TYR A 1 168 ? 37.611 -1.565 -24.390 1.00 50.78 168 TYR A C 1
ATOM 1313 O O . TYR A 1 168 ? 37.648 -2.699 -23.902 1.00 50.78 168 TYR A O 1
ATOM 1321 N N . LEU A 1 169 ? 36.811 -1.289 -25.425 1.00 51.44 169 LEU A N 1
ATOM 1322 C CA . LEU A 1 169 ? 35.949 -2.292 -26.067 1.00 51.44 169 LEU A CA 1
ATOM 1323 C C . LEU A 1 169 ? 36.754 -3.338 -26.853 1.00 51.44 169 LEU A C 1
ATOM 1325 O O . LEU A 1 169 ? 36.329 -4.487 -26.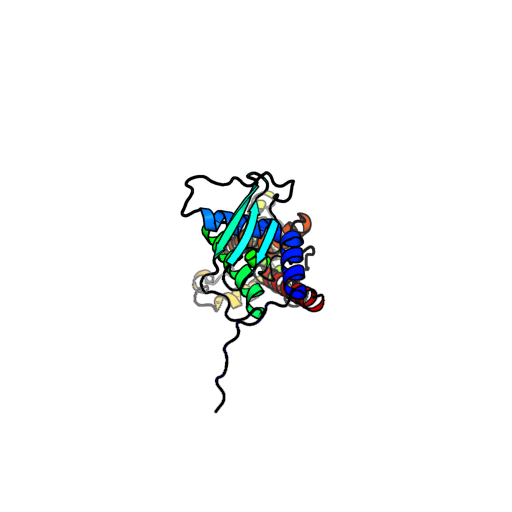938 1.00 51.44 169 LEU A O 1
ATOM 1329 N N . SER A 1 170 ? 37.942 -2.979 -27.346 1.00 56.38 170 SER A N 1
ATOM 1330 C CA . SER A 1 170 ? 38.870 -3.914 -27.997 1.00 56.38 170 SER A CA 1
ATOM 1331 C C . SER A 1 170 ? 39.616 -4.845 -27.024 1.00 56.38 170 SER A C 1
ATOM 1333 O O . SER A 1 170 ? 40.075 -5.903 -27.447 1.00 56.38 170 SER A O 1
ATOM 1335 N N . HIS A 1 171 ? 39.700 -4.505 -25.729 1.00 51.66 171 HIS A N 1
ATOM 1336 C CA . HIS A 1 171 ? 40.490 -5.246 -24.726 1.00 51.66 171 HIS A CA 1
ATOM 1337 C C . HIS A 1 171 ? 39.671 -5.905 -23.595 1.00 51.66 171 HIS A C 1
ATOM 1339 O O . HIS A 1 171 ? 40.240 -6.592 -22.747 1.00 51.66 171 HIS A O 1
ATOM 1345 N N . SER A 1 172 ? 38.350 -5.713 -23.539 1.00 52.59 172 SER A N 1
ATOM 1346 C CA . SER A 1 172 ? 37.496 -6.235 -22.454 1.00 52.59 172 SER A CA 1
ATOM 1347 C C . SER A 1 172 ? 36.922 -7.629 -22.754 1.00 52.59 172 SER A C 1
ATOM 1349 O O . SER A 1 172 ? 36.859 -8.053 -23.899 1.00 52.59 172 SER A O 1
ATOM 1351 N N . ALA A 1 173 ? 36.471 -8.360 -21.721 1.00 48.25 173 ALA A N 1
ATOM 1352 C CA . ALA A 1 173 ? 35.894 -9.717 -21.810 1.00 48.25 173 ALA A CA 1
ATOM 1353 C C . ALA A 1 173 ? 34.489 -9.787 -22.456 1.00 48.25 173 ALA A C 1
ATOM 1355 O O . ALA A 1 173 ? 33.864 -10.844 -22.515 1.00 48.25 173 ALA A O 1
ATOM 1356 N N . ILE A 1 174 ? 33.986 -8.669 -22.973 1.00 50.31 174 ILE A N 1
ATOM 1357 C CA . ILE A 1 174 ? 32.705 -8.559 -23.679 1.00 50.31 174 ILE A CA 1
ATOM 1358 C C . ILE A 1 174 ? 32.579 -9.567 -24.853 1.00 50.31 174 ILE A C 1
ATOM 1360 O O . ILE A 1 174 ? 31.506 -10.159 -24.999 1.00 50.31 174 ILE A O 1
ATOM 1364 N N . PRO A 1 175 ? 33.637 -9.893 -25.631 1.00 54.25 175 PRO A N 1
ATOM 1365 C CA . PRO A 1 175 ? 33.569 -10.881 -26.708 1.00 54.25 175 PRO A CA 1
ATOM 1366 C C . PRO A 1 175 ? 33.206 -12.303 -26.256 1.00 54.25 175 PRO A C 1
ATOM 1368 O O . PRO A 1 175 ? 32.607 -13.047 -27.033 1.00 54.25 175 PRO A O 1
ATOM 1371 N N . SER A 1 176 ? 33.541 -12.715 -25.026 1.00 51.03 176 SER A N 1
ATOM 1372 C CA . SER A 1 176 ? 33.240 -14.073 -24.542 1.00 51.03 176 SER A CA 1
ATOM 1373 C C . SER A 1 176 ? 31.786 -14.217 -24.083 1.00 51.03 176 SER A C 1
ATOM 1375 O O . SER A 1 176 ? 31.150 -15.232 -24.375 1.00 51.03 176 SER A O 1
ATOM 1377 N N . LEU A 1 177 ? 31.220 -13.180 -23.456 1.00 47.78 177 LEU A N 1
ATOM 1378 C CA . LEU A 1 177 ? 29.799 -13.120 -23.102 1.00 47.78 177 LEU A CA 1
ATOM 1379 C C . LEU A 1 177 ? 28.915 -13.087 -24.361 1.00 47.78 177 LEU A C 1
ATOM 1381 O O . LEU A 1 177 ? 27.944 -13.834 -24.460 1.00 47.78 177 LEU A O 1
ATOM 1385 N N . LEU A 1 178 ? 29.297 -12.289 -25.364 1.00 49.47 178 LEU A N 1
ATOM 1386 C CA . LEU A 1 178 ? 28.609 -12.223 -26.658 1.00 49.47 178 LEU A CA 1
ATOM 1387 C C . LEU A 1 178 ? 28.672 -13.556 -27.424 1.00 49.47 178 LEU A C 1
ATOM 1389 O O . LEU A 1 178 ? 27.689 -13.956 -28.045 1.00 49.47 178 LEU A O 1
ATOM 1393 N N . ARG A 1 179 ? 29.784 -14.298 -27.318 1.00 52.84 179 ARG A N 1
ATOM 1394 C CA . ARG A 1 179 ? 29.911 -15.656 -27.877 1.00 52.84 179 ARG A CA 1
ATOM 1395 C C . ARG A 1 179 ? 28.979 -16.662 -27.190 1.00 52.84 179 ARG A C 1
ATOM 1397 O O . ARG A 1 179 ? 28.458 -17.544 -27.861 1.00 52.84 179 ARG A O 1
ATOM 1404 N N . SER A 1 180 ? 28.736 -16.513 -25.886 1.00 54.03 180 SER A N 1
ATOM 1405 C CA . SER A 1 180 ? 27.756 -17.320 -25.138 1.00 54.03 180 SER A CA 1
ATOM 1406 C C . SER A 1 180 ? 26.315 -17.028 -25.582 1.00 54.03 180 SER A C 1
ATOM 1408 O O . SER A 1 180 ? 25.522 -17.947 -25.778 1.00 54.03 180 SER A O 1
ATOM 1410 N N . LEU A 1 181 ? 25.997 -15.754 -25.842 1.00 51.88 181 LEU A N 1
ATOM 1411 C CA . LEU A 1 181 ? 24.692 -15.332 -26.363 1.00 51.88 181 LEU A CA 1
ATOM 1412 C C . LEU A 1 181 ? 24.435 -15.808 -27.810 1.00 51.88 181 LEU A C 1
ATOM 1414 O O . LEU A 1 181 ? 23.282 -16.043 -28.164 1.00 51.88 181 LEU A O 1
ATOM 1418 N N . ASN A 1 182 ? 25.481 -16.039 -28.618 1.00 53.34 182 ASN A N 1
ATOM 1419 C CA . ASN A 1 182 ? 25.379 -16.595 -29.982 1.00 53.34 182 ASN A CA 1
ATOM 1420 C C . ASN A 1 182 ? 24.824 -18.036 -30.038 1.00 53.34 182 ASN A C 1
ATOM 1422 O O . ASN A 1 182 ? 24.372 -18.494 -31.089 1.00 53.34 182 ASN A O 1
ATOM 1426 N N . ASN A 1 183 ? 24.837 -18.759 -28.913 1.00 55.28 183 ASN A N 1
ATOM 1427 C CA . ASN A 1 183 ? 24.260 -20.103 -28.814 1.00 55.28 183 ASN A CA 1
ATOM 1428 C C . ASN A 1 183 ? 22.738 -20.088 -28.577 1.00 55.28 183 ASN A C 1
ATOM 1430 O O . ASN A 1 183 ? 22.114 -21.147 -28.533 1.00 55.28 183 ASN A O 1
ATOM 1434 N N . ILE A 1 184 ? 22.127 -18.909 -28.423 1.00 63.44 184 ILE A N 1
ATOM 1435 C CA . ILE A 1 184 ? 20.675 -18.747 -28.343 1.00 63.44 184 ILE A CA 1
ATOM 1436 C C . ILE A 1 184 ? 20.146 -18.606 -29.784 1.00 63.44 184 ILE A C 1
ATOM 1438 O O . ILE A 1 184 ? 20.485 -17.623 -30.444 1.00 63.44 184 ILE A O 1
ATOM 1442 N N . PRO A 1 185 ? 19.289 -19.519 -30.289 1.00 56.38 185 PRO A N 1
ATOM 1443 C CA . PRO A 1 185 ? 18.857 -19.538 -31.698 1.00 56.38 185 PRO A CA 1
ATOM 1444 C C . PRO A 1 185 ? 18.221 -18.226 -32.181 1.00 56.38 185 PRO A C 1
ATOM 1446 O O . PRO A 1 185 ? 18.331 -17.861 -33.346 1.00 56.38 185 PRO A O 1
ATOM 1449 N N . LEU A 1 186 ? 17.588 -17.496 -31.260 1.00 52.62 186 LEU A N 1
ATOM 1450 C CA . LEU A 1 186 ? 16.943 -16.204 -31.505 1.00 52.62 186 LEU A CA 1
ATOM 1451 C C . LEU A 1 186 ? 17.959 -15.056 -31.697 1.00 52.62 186 LEU A C 1
ATOM 1453 O O . LEU A 1 186 ? 17.668 -14.086 -32.388 1.00 52.62 186 LEU A O 1
ATOM 1457 N N . LEU A 1 187 ? 19.159 -15.176 -31.118 1.00 49.56 187 LEU A N 1
ATOM 1458 C CA . LEU A 1 187 ? 20.244 -14.188 -31.195 1.00 49.56 187 LEU A CA 1
ATOM 1459 C C . LEU A 1 187 ? 21.324 -14.561 -32.223 1.00 49.56 187 LEU A C 1
ATOM 1461 O O . LEU A 1 187 ? 22.084 -13.695 -32.649 1.00 49.56 187 LEU A O 1
ATOM 1465 N N . HIS A 1 188 ? 21.359 -15.815 -32.678 1.00 51.41 188 HIS A N 1
ATOM 1466 C CA . HIS A 1 188 ? 22.308 -16.318 -33.675 1.00 51.41 188 HIS A CA 1
ATOM 1467 C C . HIS A 1 188 ? 22.264 -15.531 -34.999 1.00 51.41 188 HIS A C 1
ATOM 1469 O O . HIS A 1 188 ? 23.298 -15.178 -35.563 1.00 51.41 188 HIS A O 1
ATOM 1475 N N . ASN A 1 189 ? 21.060 -15.164 -35.453 1.00 50.81 189 ASN A N 1
ATOM 1476 C CA . ASN A 1 189 ? 20.858 -14.366 -36.671 1.00 50.81 189 ASN A CA 1
ATOM 1477 C C . ASN A 1 189 ? 21.186 -12.870 -36.491 1.00 50.81 189 ASN A C 1
ATOM 1479 O O . ASN A 1 189 ? 21.306 -12.154 -37.479 1.00 50.81 189 ASN A O 1
ATOM 1483 N N . LEU A 1 190 ? 21.325 -12.393 -35.248 1.00 48.88 190 LEU A N 1
ATOM 1484 C CA . LEU A 1 190 ? 21.716 -11.015 -34.919 1.00 48.88 190 LEU A CA 1
ATOM 1485 C C . LEU A 1 190 ? 23.236 -10.864 -34.718 1.00 48.88 190 LEU A C 1
ATOM 1487 O O . LEU A 1 190 ? 23.746 -9.750 -34.808 1.00 48.88 190 LEU A O 1
ATOM 1491 N N . ILE A 1 191 ? 23.949 -11.961 -34.427 1.00 51.22 191 ILE A N 1
ATOM 1492 C CA . ILE A 1 191 ? 25.375 -11.966 -34.050 1.00 51.22 191 ILE A CA 1
ATOM 1493 C C . ILE A 1 191 ? 26.283 -12.505 -35.173 1.00 51.22 191 ILE A C 1
ATOM 1495 O O . ILE A 1 191 ? 27.451 -12.120 -35.231 1.00 51.22 191 ILE A O 1
ATOM 1499 N N . ASN A 1 192 ? 25.777 -13.331 -36.100 1.00 48.53 192 ASN A N 1
ATOM 1500 C CA . ASN A 1 192 ? 26.528 -13.758 -37.289 1.00 48.53 192 ASN A CA 1
ATOM 1501 C C . ASN A 1 192 ? 26.624 -12.635 -38.333 1.00 48.53 192 ASN A C 1
ATOM 1503 O O . ASN A 1 192 ? 25.934 -12.647 -39.351 1.00 48.53 192 ASN A O 1
ATOM 1507 N N . LEU A 1 193 ? 27.525 -11.689 -38.085 1.00 46.94 193 LEU A N 1
ATOM 1508 C CA . LEU A 1 193 ? 28.094 -10.849 -39.127 1.00 46.94 193 LEU A CA 1
ATOM 1509 C C . LEU A 1 193 ? 29.447 -11.448 -39.552 1.00 46.94 193 LEU A C 1
ATOM 1511 O O . LEU A 1 193 ? 30.465 -11.324 -38.877 1.00 46.94 193 LEU A O 1
ATOM 1515 N N . ASP A 1 194 ? 29.377 -12.230 -40.632 1.00 42.62 194 ASP A N 1
ATOM 1516 C CA . ASP A 1 194 ? 30.390 -12.346 -41.687 1.00 42.62 194 ASP A CA 1
ATOM 1517 C C . ASP A 1 194 ? 31.867 -12.468 -41.274 1.00 42.62 194 ASP A C 1
ATOM 1519 O O . ASP A 1 194 ? 32.692 -11.686 -41.716 1.00 42.62 194 ASP A O 1
ATOM 1523 N N . GLY A 1 195 ? 32.237 -13.502 -40.504 1.00 49.66 195 GLY A N 1
ATOM 1524 C CA . GLY A 1 195 ? 33.590 -14.108 -40.500 1.00 49.66 195 GLY A CA 1
ATOM 1525 C C . GLY A 1 195 ? 34.803 -13.220 -40.147 1.00 49.66 195 GLY A C 1
ATOM 1526 O O . GLY A 1 195 ? 35.910 -13.738 -40.026 1.00 49.66 195 GLY A O 1
ATOM 1527 N N . ASN A 1 196 ? 34.605 -11.922 -39.926 1.00 51.62 196 ASN A N 1
ATOM 1528 C CA . ASN A 1 196 ? 35.612 -10.868 -39.854 1.00 51.62 196 ASN A CA 1
ATOM 1529 C C . ASN A 1 196 ? 35.434 -10.064 -38.559 1.00 51.62 196 ASN A C 1
ATOM 1531 O O . ASN A 1 196 ? 35.261 -8.851 -38.573 1.00 51.62 196 ASN A O 1
ATOM 1535 N N . GLY A 1 197 ? 35.479 -10.744 -37.412 1.00 53.31 197 GLY A N 1
ATOM 1536 C CA . GLY A 1 197 ? 35.438 -10.085 -36.105 1.00 53.31 197 GLY A CA 1
ATOM 1537 C C . GLY A 1 197 ? 34.119 -9.363 -35.790 1.00 53.31 197 GLY A C 1
ATOM 1538 O O . GLY A 1 197 ? 33.210 -9.246 -36.603 1.00 53.31 197 GLY A O 1
ATOM 1539 N N . ILE A 1 198 ? 33.984 -8.908 -34.544 1.00 57.19 198 ILE A N 1
ATOM 1540 C CA . ILE A 1 198 ? 32.775 -8.216 -34.090 1.00 57.19 198 ILE A CA 1
ATOM 1541 C C . ILE A 1 198 ? 32.875 -6.749 -34.526 1.00 57.19 198 ILE A C 1
ATOM 1543 O O . ILE A 1 198 ? 33.685 -5.997 -33.986 1.00 57.19 198 ILE A O 1
ATOM 1547 N N . ASN A 1 199 ? 32.061 -6.331 -35.496 1.00 63.94 199 ASN A N 1
ATOM 1548 C CA . ASN A 1 1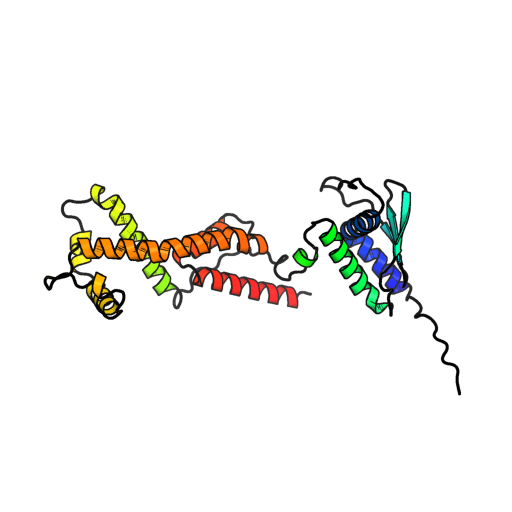99 ? 32.008 -4.939 -35.941 1.00 63.94 199 ASN A CA 1
ATOM 1549 C C . ASN A 1 199 ? 31.407 -4.042 -34.835 1.00 63.94 199 ASN A C 1
ATOM 1551 O O . ASN A 1 199 ? 30.385 -4.373 -34.232 1.00 63.94 199 ASN A O 1
ATOM 1555 N N . ILE A 1 200 ? 32.020 -2.883 -34.569 1.00 65.06 200 ILE A N 1
ATOM 1556 C CA . ILE A 1 200 ? 31.568 -1.910 -33.554 1.00 65.06 200 ILE A CA 1
ATOM 1557 C C . ILE A 1 200 ? 30.097 -1.510 -33.761 1.00 65.06 200 ILE A C 1
ATOM 1559 O O . ILE A 1 200 ? 29.344 -1.386 -32.793 1.00 65.06 200 ILE A O 1
ATOM 1563 N N . SER A 1 201 ? 29.651 -1.376 -35.012 1.00 62.22 201 SER A N 1
ATOM 1564 C CA . SER A 1 201 ? 28.254 -1.053 -35.342 1.00 62.22 201 SER A CA 1
ATOM 1565 C C . SER A 1 201 ? 27.264 -2.148 -34.912 1.00 62.22 201 SER A C 1
ATOM 1567 O O . SER A 1 201 ? 26.144 -1.852 -34.481 1.00 62.22 201 SER A O 1
ATOM 1569 N N . THR A 1 202 ? 27.690 -3.413 -34.939 1.00 65.88 202 THR A N 1
ATOM 1570 C CA . THR A 1 202 ? 26.938 -4.562 -34.419 1.00 65.88 202 THR A CA 1
ATOM 1571 C C . THR A 1 202 ? 26.810 -4.490 -32.907 1.00 65.88 202 THR A C 1
ATOM 1573 O O . THR A 1 202 ? 25.713 -4.653 -32.378 1.00 65.88 202 THR A O 1
ATOM 1576 N N . ILE A 1 203 ? 27.911 -4.192 -32.206 1.00 68.75 203 ILE A N 1
ATOM 1577 C CA . ILE A 1 203 ? 27.924 -4.047 -30.742 1.00 68.75 203 ILE A CA 1
ATOM 1578 C C . ILE A 1 203 ? 26.973 -2.926 -30.323 1.00 68.75 203 ILE A C 1
ATOM 1580 O O . ILE A 1 203 ? 26.175 -3.102 -29.401 1.00 68.75 203 ILE A O 1
ATOM 1584 N N . GLN A 1 204 ? 26.997 -1.794 -31.026 1.00 66.88 204 GLN A N 1
ATOM 1585 C CA . GLN A 1 204 ? 26.097 -0.669 -30.772 1.00 66.88 204 GLN A CA 1
ATOM 1586 C C . GLN A 1 204 ? 24.628 -1.039 -31.008 1.00 66.88 204 GLN A C 1
ATOM 1588 O O . GLN A 1 204 ? 23.769 -0.703 -30.193 1.00 66.88 204 GLN A O 1
ATOM 1593 N N . SER A 1 205 ? 24.327 -1.754 -32.094 1.00 67.94 205 SER A N 1
ATOM 1594 C CA . SER A 1 205 ? 22.962 -2.189 -32.413 1.00 67.94 205 SER A CA 1
ATOM 1595 C C . SER A 1 205 ? 22.429 -3.175 -31.373 1.00 67.94 205 SER A C 1
ATOM 1597 O O . SER A 1 205 ? 21.325 -2.995 -30.860 1.00 67.94 205 SER A O 1
ATOM 1599 N N . LEU A 1 206 ? 23.244 -4.154 -30.978 1.00 72.44 206 LEU A N 1
ATOM 1600 C CA . LEU A 1 206 ? 22.906 -5.105 -29.922 1.00 72.44 206 LEU A CA 1
ATOM 1601 C C . LEU A 1 206 ? 22.719 -4.410 -28.567 1.00 72.44 206 LEU A C 1
ATOM 1603 O O . LEU A 1 206 ? 21.759 -4.699 -27.859 1.00 72.44 206 LEU A O 1
ATOM 1607 N N . THR A 1 207 ? 23.578 -3.446 -28.228 1.00 71.81 207 THR A N 1
ATOM 1608 C CA . THR A 1 207 ? 23.466 -2.663 -26.986 1.00 71.81 207 THR A CA 1
ATOM 1609 C C . THR A 1 207 ? 22.152 -1.887 -26.928 1.00 71.81 207 THR A C 1
ATOM 1611 O O . THR A 1 207 ? 21.500 -1.880 -25.888 1.00 71.81 207 THR A O 1
ATOM 1614 N N . LYS A 1 208 ? 21.708 -1.283 -28.040 1.00 74.00 208 LYS A N 1
ATOM 1615 C CA . LYS A 1 208 ? 20.402 -0.602 -28.113 1.00 74.00 208 LYS A CA 1
ATOM 1616 C C . LYS A 1 208 ? 19.247 -1.575 -27.884 1.00 74.00 208 LYS A C 1
ATOM 1618 O O . LYS A 1 208 ? 18.348 -1.273 -27.106 1.00 74.00 208 LYS A O 1
ATOM 1623 N N . VAL A 1 209 ? 19.281 -2.745 -28.525 1.00 77.31 209 VAL A N 1
ATOM 1624 C CA . VAL A 1 209 ? 18.248 -3.778 -28.345 1.00 77.31 209 VAL A CA 1
ATOM 1625 C C . VAL A 1 209 ? 18.194 -4.242 -26.887 1.00 77.31 209 VAL A C 1
ATOM 1627 O O . VAL A 1 209 ? 17.121 -4.238 -26.288 1.00 77.31 209 VAL A O 1
ATOM 1630 N N . LEU A 1 210 ? 19.343 -4.572 -26.290 1.00 80.31 210 LEU A N 1
ATOM 1631 C CA . LEU A 1 210 ? 19.432 -4.992 -24.888 1.00 80.31 210 LEU A CA 1
ATOM 1632 C C . LEU A 1 210 ? 18.981 -3.890 -23.922 1.00 80.31 210 LEU A C 1
ATOM 1634 O O . LEU A 1 210 ? 18.282 -4.183 -22.955 1.00 80.31 210 LEU A O 1
ATOM 1638 N N . PHE A 1 211 ? 19.321 -2.629 -24.204 1.00 83.62 211 PHE A N 1
ATOM 1639 C CA . PHE A 1 211 ? 18.844 -1.485 -23.433 1.00 83.62 211 PHE A CA 1
ATOM 1640 C C . PHE A 1 211 ? 17.319 -1.435 -23.415 1.00 83.62 211 PHE A C 1
ATOM 1642 O O . PHE A 1 211 ? 16.739 -1.422 -22.337 1.00 83.62 211 PHE A O 1
ATOM 1649 N N . TYR A 1 212 ? 16.654 -1.459 -24.573 1.00 82.88 212 TYR A N 1
ATOM 1650 C CA . TYR A 1 212 ? 15.191 -1.380 -24.600 1.00 82.88 212 TYR A CA 1
ATOM 1651 C C . TYR A 1 212 ? 14.529 -2.610 -23.970 1.00 82.88 212 TYR A C 1
ATOM 1653 O O . TYR A 1 212 ? 13.527 -2.458 -23.273 1.00 82.88 212 TYR A O 1
ATOM 1661 N N . LEU A 1 213 ? 15.108 -3.803 -24.144 1.00 85.38 213 LEU A N 1
ATOM 1662 C CA . LEU A 1 213 ? 14.607 -5.031 -23.521 1.00 85.38 213 LEU A CA 1
ATOM 1663 C C . LEU A 1 213 ? 14.651 -5.001 -21.988 1.00 85.38 213 LEU A C 1
ATOM 1665 O O . LEU A 1 213 ? 13.837 -5.673 -21.365 1.00 85.38 213 LEU A O 1
ATOM 1669 N N . ILE A 1 214 ? 15.560 -4.236 -21.379 1.00 85.19 214 ILE A N 1
ATOM 1670 C CA . ILE A 1 214 ? 15.686 -4.124 -19.916 1.00 85.19 214 ILE A CA 1
ATOM 1671 C C . ILE A 1 214 ? 14.988 -2.866 -19.393 1.00 85.19 214 ILE A C 1
ATOM 1673 O O . ILE A 1 214 ? 14.203 -2.929 -18.447 1.00 85.19 214 ILE A O 1
ATOM 1677 N N . ALA A 1 215 ? 15.230 -1.723 -20.032 1.00 86.81 215 ALA A N 1
ATOM 1678 C CA . ALA A 1 215 ? 14.725 -0.429 -19.598 1.00 86.81 215 ALA A CA 1
ATOM 1679 C C . ALA A 1 215 ? 13.195 -0.366 -19.637 1.00 86.81 215 ALA A C 1
ATOM 1681 O O . ALA A 1 215 ? 12.587 0.188 -18.724 1.00 86.81 215 ALA A O 1
ATOM 1682 N N . VAL A 1 216 ? 12.553 -0.945 -20.660 1.00 88.38 216 VAL A N 1
ATOM 1683 C CA . VAL A 1 216 ? 11.088 -0.898 -20.785 1.00 88.38 216 VAL A CA 1
ATOM 1684 C C . VAL A 1 216 ? 10.401 -1.661 -19.643 1.00 88.38 216 VAL A C 1
ATOM 1686 O O . VAL A 1 216 ? 9.574 -1.047 -18.961 1.00 88.38 216 VAL A O 1
ATOM 1689 N N . PRO A 1 217 ? 10.746 -2.935 -19.350 1.00 91.06 217 PRO A N 1
ATOM 1690 C CA . PRO A 1 217 ? 10.230 -3.615 -18.165 1.00 91.06 217 PRO A CA 1
ATOM 1691 C C . PRO A 1 217 ? 10.531 -2.873 -16.866 1.00 91.06 217 PRO A C 1
ATOM 1693 O O . PRO A 1 217 ? 9.629 -2.712 -16.053 1.00 91.06 217 PRO A O 1
ATOM 1696 N N . HIS A 1 218 ? 11.748 -2.356 -16.680 1.00 91.81 218 HIS A N 1
ATOM 1697 C CA . HIS A 1 218 ? 12.115 -1.649 -15.449 1.00 91.81 218 HIS A CA 1
ATOM 1698 C C . HIS A 1 218 ? 11.304 -0.366 -15.246 1.00 91.81 218 HIS A C 1
ATOM 1700 O O . HIS A 1 218 ? 10.875 -0.087 -14.130 1.00 91.81 218 HIS A O 1
ATOM 1706 N N . VAL A 1 219 ? 11.038 0.402 -16.306 1.00 93.19 219 VAL A N 1
ATOM 1707 C CA . VAL A 1 219 ? 10.159 1.578 -16.232 1.00 93.19 219 VAL A CA 1
ATOM 1708 C C . VAL A 1 219 ? 8.731 1.158 -15.890 1.00 93.19 219 VAL A C 1
ATOM 1710 O O . VAL A 1 219 ? 8.108 1.779 -15.030 1.00 93.19 219 VAL A O 1
ATOM 1713 N N . PHE A 1 220 ? 8.212 0.093 -16.506 1.00 94.12 220 PHE A N 1
ATOM 1714 C CA . PHE A 1 220 ? 6.876 -0.415 -16.189 1.00 94.12 220 PHE A CA 1
ATOM 1715 C C . PHE A 1 220 ? 6.777 -0.898 -14.733 1.00 94.12 220 PHE A C 1
ATOM 1717 O O . PHE A 1 220 ? 5.861 -0.509 -14.007 1.00 94.12 220 PHE A O 1
ATOM 1724 N N . GLU A 1 221 ? 7.751 -1.684 -14.278 1.00 93.06 221 GLU A N 1
ATOM 1725 C CA . GLU A 1 221 ? 7.876 -2.147 -12.898 1.00 93.06 221 GLU A CA 1
ATOM 1726 C C . GLU A 1 221 ? 7.995 -0.980 -11.918 1.00 93.06 221 GLU A C 1
ATOM 1728 O O . GLU A 1 221 ? 7.318 -0.975 -10.892 1.00 93.06 221 GLU A O 1
ATOM 1733 N N . MET A 1 222 ? 8.808 0.028 -12.238 1.00 94.88 222 MET A N 1
ATOM 1734 C CA . MET A 1 222 ? 8.982 1.240 -11.440 1.00 94.88 222 MET A CA 1
ATOM 1735 C C . MET A 1 222 ? 7.666 2.011 -11.319 1.00 94.88 222 MET A C 1
ATOM 1737 O O . MET A 1 222 ? 7.290 2.380 -10.208 1.00 94.88 222 MET A O 1
ATOM 1741 N N . LEU A 1 223 ? 6.941 2.229 -12.422 1.00 93.38 223 LEU A N 1
ATOM 1742 C CA . LEU A 1 223 ? 5.653 2.929 -12.412 1.00 93.38 223 LEU A CA 1
ATOM 1743 C C . LEU A 1 223 ? 4.605 2.157 -11.608 1.00 93.38 223 LEU A C 1
ATOM 1745 O O . LEU A 1 223 ? 3.942 2.742 -10.750 1.00 93.38 223 LEU A O 1
ATOM 1749 N N . PHE A 1 224 ? 4.485 0.846 -11.831 1.00 91.94 224 PHE A N 1
ATOM 1750 C CA . PHE A 1 224 ? 3.597 -0.014 -11.051 1.00 91.94 224 PHE A CA 1
ATOM 1751 C C . PHE A 1 224 ? 3.951 0.028 -9.562 1.00 91.94 224 PHE A C 1
ATOM 1753 O O . PHE A 1 224 ? 3.080 0.186 -8.710 1.00 91.94 224 PHE A O 1
ATOM 1760 N N . PHE A 1 225 ? 5.232 -0.067 -9.221 1.00 92.50 225 PHE A N 1
ATOM 1761 C CA . PHE A 1 225 ? 5.673 -0.063 -7.836 1.00 92.50 225 PHE A CA 1
ATOM 1762 C C . PHE A 1 225 ? 5.422 1.292 -7.156 1.00 92.50 225 PHE A C 1
ATOM 1764 O O . PHE A 1 225 ? 4.884 1.342 -6.048 1.00 92.50 225 PHE A O 1
ATOM 1771 N N . ALA A 1 226 ? 5.731 2.392 -7.842 1.00 90.50 226 ALA A N 1
ATOM 1772 C CA . ALA A 1 226 ? 5.537 3.751 -7.351 1.00 90.50 226 ALA A CA 1
ATOM 1773 C C . ALA A 1 226 ? 4.060 4.103 -7.127 1.00 90.50 226 ALA A C 1
ATOM 1775 O O . ALA A 1 226 ? 3.736 4.774 -6.149 1.00 90.50 226 ALA A O 1
ATOM 1776 N N . THR A 1 227 ? 3.169 3.642 -8.009 1.00 84.75 227 THR A N 1
ATOM 1777 C CA . THR A 1 227 ? 1.745 4.020 -7.995 1.00 84.75 227 THR A CA 1
ATOM 1778 C C . THR A 1 227 ? 0.847 3.008 -7.288 1.00 84.75 227 THR A C 1
ATOM 1780 O O . THR A 1 227 ? -0.107 3.400 -6.626 1.00 84.75 227 THR A O 1
ATOM 1783 N N . ALA A 1 228 ? 1.145 1.711 -7.378 1.00 82.94 228 ALA A N 1
ATOM 1784 C CA . ALA A 1 228 ? 0.276 0.648 -6.874 1.00 82.94 228 ALA A CA 1
ATOM 1785 C C . ALA A 1 228 ? 0.827 -0.077 -5.639 1.00 82.94 228 ALA A C 1
ATOM 1787 O O . ALA A 1 228 ? 0.069 -0.799 -4.984 1.00 82.94 228 ALA A O 1
ATOM 1788 N N . VAL A 1 229 ? 2.120 0.064 -5.316 1.00 86.88 229 VAL A N 1
ATOM 1789 C CA . VAL A 1 229 ? 2.743 -0.620 -4.169 1.00 86.88 229 VAL A CA 1
ATOM 1790 C C . VAL A 1 229 ? 3.097 0.357 -3.054 1.00 86.88 229 VAL A C 1
ATOM 1792 O O . VAL A 1 229 ? 2.582 0.195 -1.953 1.00 86.88 229 VAL A O 1
ATOM 1795 N N . LEU A 1 230 ? 3.918 1.380 -3.308 1.00 87.25 230 LEU A N 1
ATOM 1796 C CA . LEU A 1 230 ? 4.377 2.314 -2.268 1.00 87.25 230 LEU A CA 1
ATOM 1797 C C . LEU A 1 230 ? 3.240 3.013 -1.490 1.00 87.25 230 LEU A C 1
ATOM 1799 O O . LEU A 1 230 ? 3.351 3.084 -0.262 1.00 87.25 230 LEU A O 1
ATOM 1803 N N . PRO A 1 231 ? 2.130 3.457 -2.121 1.00 84.25 231 PRO A N 1
ATOM 1804 C CA . PRO A 1 231 ? 1.029 4.092 -1.393 1.00 84.25 231 PRO A CA 1
ATOM 1805 C C . PRO A 1 231 ? 0.340 3.161 -0.390 1.00 84.25 231 PRO A C 1
ATOM 1807 O O . PRO A 1 231 ? -0.136 3.623 0.641 1.00 84.25 231 PRO A O 1
ATOM 1810 N N . LYS A 1 232 ? 0.352 1.842 -0.633 1.00 81.81 232 LYS A N 1
ATOM 1811 C CA . LYS A 1 232 ? -0.257 0.844 0.268 1.00 81.81 232 LYS A CA 1
ATOM 1812 C C . LYS A 1 232 ? 0.467 0.712 1.608 1.00 81.81 232 LYS A C 1
ATOM 1814 O O . LYS A 1 232 ? -0.101 0.158 2.541 1.00 81.81 232 LYS A O 1
ATOM 1819 N N . TYR A 1 233 ? 1.711 1.182 1.681 1.00 84.81 233 TYR A N 1
ATOM 1820 C CA . TYR A 1 233 ? 2.592 1.048 2.843 1.00 84.81 233 TYR A CA 1
ATOM 1821 C C . TYR A 1 233 ? 3.061 2.402 3.381 1.00 84.81 233 TYR A C 1
ATOM 1823 O O . TYR A 1 233 ? 4.121 2.487 4.007 1.00 84.81 233 TYR A O 1
ATOM 1831 N N . SER A 1 234 ? 2.309 3.470 3.088 1.00 82.00 234 SER A N 1
ATOM 1832 C CA . SER A 1 234 ? 2.495 4.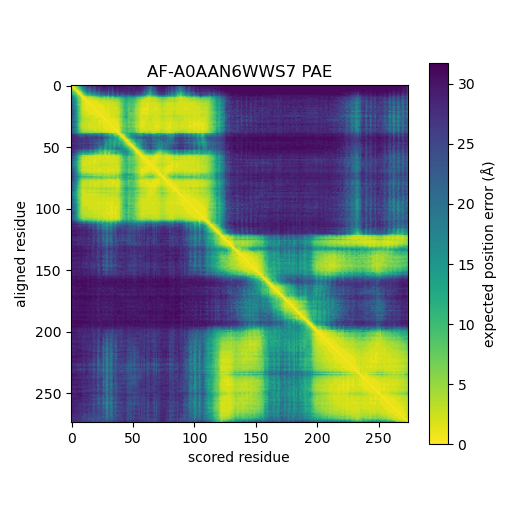812 3.652 1.00 82.00 234 SER A CA 1
ATOM 1833 C C . SER A 1 234 ? 3.952 5.289 3.646 1.00 82.00 234 SER A C 1
ATOM 1835 O O . SER A 1 234 ? 4.452 5.833 4.633 1.00 82.00 234 SER A O 1
ATOM 1837 N N . VAL A 1 235 ? 4.660 5.068 2.533 1.00 84.19 235 VAL A N 1
ATOM 1838 C CA . VAL A 1 235 ? 6.042 5.535 2.353 1.00 84.19 235 VAL A CA 1
ATOM 1839 C C . VAL A 1 235 ? 6.019 7.041 2.088 1.00 84.19 235 VAL A C 1
ATOM 1841 O O . VAL A 1 235 ? 6.063 7.486 0.946 1.00 84.19 235 VAL A O 1
ATOM 1844 N N . THR A 1 236 ? 5.888 7.828 3.156 1.00 77.75 236 THR A N 1
ATOM 1845 C CA . THR A 1 236 ? 5.689 9.286 3.096 1.00 77.75 236 THR A CA 1
ATOM 1846 C C . THR A 1 236 ? 6.985 10.083 3.024 1.00 77.75 236 THR A C 1
ATOM 1848 O O . THR A 1 236 ? 6.973 11.223 2.571 1.00 77.75 236 THR A O 1
ATOM 1851 N N . ASN A 1 237 ? 8.112 9.511 3.465 1.00 84.56 237 ASN A N 1
ATOM 1852 C CA . ASN A 1 237 ? 9.404 10.190 3.406 1.00 84.56 237 ASN A CA 1
ATOM 1853 C C . ASN A 1 237 ? 9.899 10.240 1.944 1.00 84.56 237 ASN A C 1
ATOM 1855 O O . ASN A 1 237 ? 10.169 9.174 1.380 1.00 84.56 237 ASN A O 1
ATOM 1859 N N . PRO A 1 238 ? 10.086 11.435 1.345 1.00 86.31 238 PRO A N 1
ATOM 1860 C CA . PRO A 1 238 ? 10.470 11.560 -0.060 1.00 86.31 238 PRO A CA 1
ATOM 1861 C C . PRO A 1 238 ? 11.799 10.879 -0.394 1.00 86.31 238 PRO A C 1
ATOM 1863 O O . PRO A 1 238 ? 11.917 10.249 -1.440 1.00 86.31 238 PRO A O 1
ATOM 1866 N N . SER A 1 239 ? 12.791 10.944 0.497 1.00 89.69 239 SER A N 1
ATOM 1867 C CA . SER A 1 239 ? 14.103 10.325 0.276 1.00 89.69 239 SER A CA 1
ATOM 1868 C C . SER A 1 239 ? 14.012 8.801 0.259 1.00 89.69 239 SER A C 1
ATOM 1870 O O . SER A 1 239 ? 14.646 8.146 -0.563 1.00 89.69 239 SER A O 1
ATOM 1872 N N . VAL A 1 240 ? 13.191 8.224 1.141 1.00 90.88 240 VAL A N 1
ATOM 1873 C CA . VAL A 1 240 ? 12.951 6.773 1.193 1.00 90.88 240 VAL A CA 1
ATOM 1874 C C . VAL A 1 240 ? 12.145 6.321 -0.021 1.00 90.88 240 VAL A C 1
ATOM 1876 O O . VAL A 1 240 ? 12.455 5.288 -0.613 1.00 90.88 240 VAL A O 1
ATOM 1879 N N . TRP A 1 241 ? 11.140 7.106 -0.411 1.00 92.81 241 TRP A N 1
ATOM 1880 C CA . TRP A 1 241 ? 10.338 6.864 -1.604 1.00 92.81 241 TRP A CA 1
ATOM 1881 C C . TRP A 1 241 ? 11.218 6.841 -2.858 1.00 92.81 241 TRP A C 1
ATOM 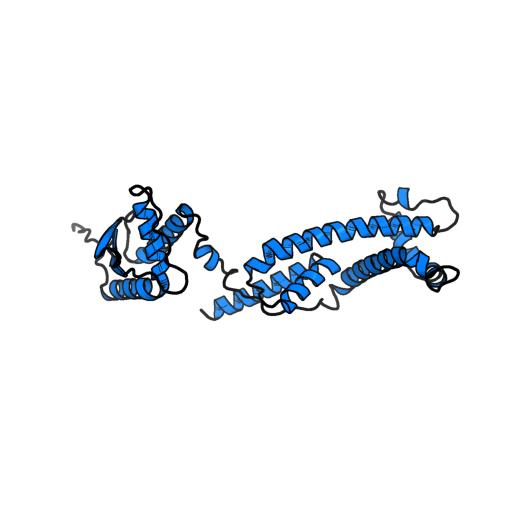1883 O O . TRP A 1 241 ? 11.225 5.849 -3.588 1.00 92.81 241 TRP A O 1
ATOM 1893 N N . TRP A 1 242 ? 12.044 7.874 -3.053 1.00 94.56 242 TRP A N 1
ATOM 1894 C CA . TRP A 1 242 ? 12.962 7.957 -4.189 1.00 94.56 242 TRP A CA 1
ATOM 1895 C C . TRP A 1 242 ? 14.007 6.849 -4.176 1.00 94.56 242 TRP A C 1
ATOM 1897 O O . TRP A 1 242 ? 14.277 6.270 -5.225 1.00 94.56 242 TRP A O 1
ATOM 1907 N N . ALA A 1 243 ? 14.549 6.492 -3.010 1.00 93.75 243 ALA A N 1
ATOM 1908 C CA . ALA A 1 243 ? 15.494 5.387 -2.907 1.00 93.75 243 ALA A CA 1
ATOM 1909 C C . ALA A 1 243 ? 14.882 4.068 -3.410 1.00 93.75 243 ALA A C 1
ATOM 1911 O O . ALA A 1 243 ? 15.534 3.327 -4.147 1.00 93.75 243 ALA A O 1
ATOM 1912 N N . TRP A 1 244 ? 13.617 3.790 -3.081 1.00 95.19 244 TRP A N 1
ATOM 1913 C CA . TRP A 1 244 ? 12.906 2.617 -3.591 1.00 95.19 244 TRP A CA 1
ATOM 1914 C C . TRP A 1 244 ? 12.620 2.692 -5.094 1.00 95.19 244 TRP A C 1
ATOM 1916 O O . TRP A 1 244 ? 12.867 1.715 -5.798 1.00 95.19 244 TRP A O 1
ATOM 1926 N N . VAL A 1 245 ? 12.151 3.835 -5.594 1.00 94.31 245 VAL A N 1
ATOM 1927 C CA . VAL A 1 245 ? 11.853 4.036 -7.023 1.00 94.31 245 VAL A CA 1
ATOM 1928 C C . VAL A 1 245 ? 13.104 3.878 -7.885 1.00 94.31 245 VAL A C 1
ATOM 1930 O O . VAL A 1 245 ? 13.092 3.117 -8.851 1.00 94.31 245 VAL A O 1
ATOM 1933 N N . VAL A 1 246 ? 14.206 4.521 -7.495 1.00 92.88 246 VAL A N 1
ATOM 1934 C CA . VAL A 1 246 ? 15.496 4.408 -8.191 1.00 92.88 246 VAL A CA 1
ATOM 1935 C C . VAL A 1 246 ? 16.032 2.979 -8.126 1.00 92.88 246 VAL A C 1
ATOM 1937 O O . VAL A 1 246 ? 16.562 2.488 -9.118 1.00 92.88 246 VAL A O 1
ATOM 1940 N N . SER A 1 247 ? 15.852 2.282 -6.999 1.00 92.25 247 SER A N 1
ATOM 1941 C CA . SER A 1 247 ? 16.249 0.872 -6.896 1.00 92.25 247 SER A CA 1
ATOM 1942 C C . SER A 1 247 ? 15.492 0.021 -7.918 1.00 92.25 247 SER A C 1
ATOM 1944 O O . SER A 1 247 ? 16.123 -0.651 -8.721 1.00 92.25 247 SER A O 1
ATOM 1946 N N . VAL A 1 248 ? 14.158 0.110 -7.986 1.00 93.06 248 VAL A N 1
ATOM 1947 C CA . VAL A 1 248 ? 13.376 -0.664 -8.972 1.00 93.06 248 VAL A CA 1
ATOM 1948 C C . VAL A 1 248 ? 13.797 -0.338 -10.407 1.00 93.06 248 VAL A C 1
ATOM 1950 O O . VAL A 1 248 ? 13.920 -1.246 -11.219 1.00 93.06 248 VAL A O 1
ATOM 1953 N N . LEU A 1 249 ? 14.098 0.923 -10.723 1.00 91.75 249 LEU A N 1
ATOM 1954 C CA . LEU A 1 249 ? 14.574 1.287 -12.059 1.00 91.75 249 LEU A CA 1
ATOM 1955 C C . LEU A 1 249 ? 15.929 0.641 -12.412 1.00 91.75 249 LEU A C 1
ATOM 1957 O O . LEU A 1 249 ? 16.152 0.255 -13.562 1.00 91.75 249 LEU A O 1
ATOM 1961 N N . LEU A 1 250 ? 16.840 0.513 -11.445 1.00 88.56 250 LEU A N 1
ATOM 1962 C CA . LEU A 1 250 ? 18.194 0.003 -11.684 1.00 88.56 250 LEU A CA 1
ATOM 1963 C C . LEU A 1 250 ? 18.298 -1.523 -11.647 1.00 88.56 250 LEU A C 1
ATOM 1965 O O . LEU A 1 250 ? 19.076 -2.084 -12.408 1.00 88.56 250 LEU A O 1
ATOM 1969 N N . GLU A 1 251 ? 17.538 -2.199 -10.792 1.00 87.50 251 GLU A N 1
ATOM 1970 C CA . GLU A 1 251 ? 17.651 -3.654 -10.579 1.00 87.50 251 GLU A CA 1
ATOM 1971 C C . GLU A 1 251 ? 16.346 -4.420 -10.835 1.00 87.50 251 GLU A C 1
ATOM 1973 O O . GLU A 1 251 ? 16.415 -5.626 -11.046 1.00 87.50 251 GLU A O 1
ATOM 1978 N N . GLY A 1 252 ? 15.181 -3.763 -10.858 1.00 89.38 252 GLY A N 1
ATOM 1979 C CA . GLY A 1 252 ? 13.887 -4.399 -11.129 1.00 89.38 252 GLY A CA 1
ATOM 1980 C C . GLY A 1 252 ? 13.361 -5.236 -9.957 1.00 89.38 252 GLY A C 1
ATOM 1981 O O . GLY A 1 252 ? 13.278 -4.779 -8.809 1.00 89.38 252 GLY A O 1
ATOM 1982 N N . ALA A 1 253 ? 13.012 -6.494 -10.235 1.00 87.81 253 ALA A N 1
ATOM 1983 C CA . ALA A 1 253 ? 12.419 -7.439 -9.284 1.00 87.81 253 ALA A CA 1
ATOM 1984 C C . ALA A 1 253 ? 13.162 -7.632 -7.935 1.00 87.81 253 ALA A C 1
ATOM 1986 O O . ALA A 1 253 ? 12.473 -7.716 -6.908 1.00 87.81 253 ALA A O 1
ATOM 1987 N N . PRO A 1 254 ? 14.512 -7.666 -7.853 1.00 90.38 254 PRO A N 1
ATOM 1988 C CA . PRO A 1 254 ? 15.240 -7.756 -6.585 1.00 90.38 254 PRO A CA 1
ATOM 1989 C C . PRO A 1 254 ? 14.866 -6.646 -5.591 1.00 90.38 254 PRO A C 1
ATOM 1991 O O . PRO A 1 254 ? 14.637 -6.941 -4.412 1.00 90.38 254 PRO A O 1
ATOM 1994 N N . ALA A 1 255 ? 14.686 -5.403 -6.058 1.00 91.25 255 ALA A N 1
ATOM 1995 C CA . ALA A 1 255 ? 14.217 -4.286 -5.232 1.00 91.25 255 ALA A CA 1
ATOM 1996 C C . ALA A 1 255 ? 12.881 -4.629 -4.567 1.00 91.25 255 ALA A C 1
ATOM 1998 O O . ALA A 1 255 ? 12.693 -4.505 -3.353 1.00 91.25 255 ALA A O 1
ATOM 1999 N N . GLN A 1 256 ? 11.947 -5.128 -5.377 1.00 91.69 256 GLN A N 1
ATOM 2000 C CA . GLN A 1 256 ? 10.602 -5.459 -4.936 1.00 91.69 256 GLN A CA 1
ATOM 2001 C C . GLN A 1 256 ? 10.604 -6.633 -3.951 1.00 91.69 256 GLN A C 1
ATOM 2003 O O . GLN A 1 256 ? 9.829 -6.637 -2.993 1.00 91.69 256 GLN A O 1
ATOM 2008 N N . TRP A 1 257 ? 11.476 -7.628 -4.131 1.00 91.38 257 TRP A N 1
ATOM 2009 C CA . TRP A 1 257 ? 11.629 -8.736 -3.184 1.00 91.38 257 TRP A CA 1
ATOM 2010 C C . TRP A 1 257 ? 12.185 -8.275 -1.839 1.00 91.38 257 TRP A C 1
ATOM 2012 O O . TRP A 1 257 ? 11.696 -8.715 -0.790 1.00 91.38 257 TRP A O 1
ATOM 2022 N N . ARG A 1 258 ? 13.154 -7.349 -1.835 1.00 92.25 258 ARG A N 1
ATOM 2023 C CA . ARG A 1 258 ? 13.650 -6.741 -0.592 1.00 92.25 258 ARG A CA 1
ATOM 2024 C C . ARG A 1 258 ? 12.550 -5.962 0.114 1.00 92.25 258 ARG A C 1
ATOM 2026 O O . ARG A 1 258 ? 12.375 -6.133 1.320 1.00 92.25 258 ARG A O 1
ATOM 2033 N N . PHE A 1 259 ? 11.760 -5.193 -0.629 1.00 93.31 259 PHE A N 1
ATOM 2034 C CA . PHE A 1 259 ? 10.611 -4.484 -0.077 1.00 93.31 259 PHE A CA 1
ATOM 2035 C C . PHE A 1 259 ? 9.573 -5.442 0.526 1.00 93.31 259 PHE A C 1
ATOM 2037 O O . PHE A 1 259 ? 9.180 -5.279 1.678 1.00 93.31 259 PHE A O 1
ATOM 2044 N N . LYS A 1 260 ? 9.188 -6.504 -0.193 1.00 90.75 260 LYS A N 1
ATOM 2045 C CA . LYS A 1 260 ? 8.258 -7.536 0.308 1.00 90.75 260 LYS A CA 1
ATOM 2046 C C . LYS A 1 260 ? 8.776 -8.214 1.578 1.00 90.75 260 LYS A C 1
ATOM 2048 O O . LYS A 1 260 ? 8.007 -8.437 2.509 1.00 90.75 260 LYS A O 1
ATOM 2053 N N . THR A 1 261 ? 10.077 -8.501 1.636 1.00 90.25 261 THR A N 1
ATOM 2054 C CA . THR A 1 261 ? 10.721 -9.063 2.835 1.00 90.25 261 THR A CA 1
ATOM 2055 C C . THR A 1 261 ? 10.608 -8.102 4.018 1.00 90.25 261 THR A C 1
ATOM 2057 O O . THR A 1 261 ? 10.274 -8.517 5.127 1.00 90.25 261 THR A O 1
ATOM 2060 N N . LEU A 1 262 ? 10.849 -6.810 3.786 1.00 90.69 262 LEU A N 1
ATOM 2061 C CA . LEU A 1 262 ? 10.736 -5.777 4.810 1.00 90.69 262 LEU A CA 1
ATOM 2062 C C . LEU A 1 262 ? 9.297 -5.636 5.323 1.00 90.69 262 LEU A C 1
ATOM 2064 O O . LEU A 1 262 ? 9.081 -5.613 6.532 1.00 90.69 262 LEU A O 1
ATOM 2068 N N . VAL A 1 263 ? 8.321 -5.618 4.416 1.00 90.31 263 VAL A N 1
ATOM 2069 C CA . VAL A 1 263 ? 6.892 -5.615 4.753 1.00 90.31 263 VAL A CA 1
ATOM 2070 C C . VAL A 1 263 ? 6.529 -6.830 5.609 1.00 90.31 263 VAL A C 1
ATOM 2072 O O . VAL A 1 263 ? 5.861 -6.684 6.629 1.00 90.31 263 VAL A O 1
ATOM 2075 N N . ALA A 1 264 ? 6.978 -8.031 5.234 1.00 87.88 264 ALA A N 1
ATOM 2076 C CA . ALA A 1 264 ? 6.706 -9.252 5.992 1.00 87.88 264 ALA A CA 1
ATOM 2077 C C . ALA A 1 264 ? 7.317 -9.217 7.406 1.00 87.88 264 ALA A C 1
ATOM 2079 O O . ALA A 1 264 ? 6.684 -9.646 8.376 1.00 87.88 264 ALA A O 1
ATOM 2080 N N . ALA A 1 265 ? 8.525 -8.667 7.542 1.00 86.94 265 ALA A N 1
ATOM 2081 C CA . ALA A 1 265 ? 9.160 -8.478 8.840 1.00 86.94 265 ALA A CA 1
ATOM 2082 C C . ALA A 1 265 ? 8.361 -7.508 9.725 1.00 86.94 265 ALA A C 1
ATOM 2084 O O . ALA A 1 265 ? 8.138 -7.795 10.902 1.00 86.94 265 ALA A O 1
ATOM 2085 N N . GLU A 1 266 ? 7.881 -6.397 9.164 1.00 86.00 266 GLU A N 1
ATOM 2086 C CA . GLU A 1 266 ? 7.114 -5.405 9.918 1.00 86.00 266 GLU A CA 1
ATOM 2087 C C . GLU A 1 266 ? 5.733 -5.944 10.323 1.00 86.00 266 GLU A C 1
ATOM 2089 O O . GLU A 1 266 ? 5.340 -5.806 11.480 1.00 86.00 266 GLU A O 1
ATOM 2094 N N . LYS A 1 267 ? 5.062 -6.702 9.442 1.00 83.12 267 LYS A N 1
ATOM 2095 C CA . LYS A 1 267 ? 3.838 -7.457 9.779 1.00 83.12 267 LYS A CA 1
ATOM 2096 C C . LYS A 1 267 ? 4.027 -8.344 10.998 1.00 83.12 267 LYS A C 1
ATOM 2098 O O . LYS A 1 267 ? 3.189 -8.362 11.893 1.00 83.12 267 LYS A O 1
ATOM 2103 N N . THR A 1 268 ? 5.140 -9.072 11.029 1.00 82.56 268 THR A N 1
ATOM 2104 C CA . THR A 1 268 ? 5.439 -10.014 12.110 1.00 82.56 268 THR A CA 1
ATOM 2105 C C . THR A 1 268 ? 5.656 -9.288 13.438 1.00 82.56 268 THR A C 1
ATOM 2107 O O . THR A 1 268 ? 5.227 -9.778 14.478 1.00 82.56 268 THR A O 1
ATOM 2110 N N . LYS A 1 269 ? 6.296 -8.111 13.426 1.00 78.81 269 LYS A N 1
ATOM 2111 C CA . LYS A 1 269 ? 6.463 -7.288 14.635 1.00 78.81 269 LYS A CA 1
ATOM 2112 C C . LYS A 1 269 ? 5.134 -6.754 15.151 1.00 78.81 269 LYS A C 1
ATOM 2114 O O . LYS A 1 269 ? 4.871 -6.875 16.341 1.00 78.81 269 LYS A O 1
ATOM 2119 N N . HIS A 1 270 ? 4.298 -6.213 14.265 1.00 71.12 270 HIS A N 1
ATOM 2120 C CA . HIS A 1 270 ? 2.972 -5.724 14.638 1.00 71.12 270 HIS A CA 1
ATOM 2121 C C . HIS A 1 270 ? 2.093 -6.837 15.220 1.00 71.12 270 HIS A C 1
ATOM 2123 O O . HIS A 1 270 ? 1.414 -6.608 16.212 1.00 71.12 270 HIS A O 1
ATOM 2129 N N . ALA A 1 271 ? 2.157 -8.050 14.662 1.00 71.94 271 ALA A N 1
ATOM 2130 C CA . ALA A 1 271 ? 1.414 -9.200 15.174 1.00 71.94 271 ALA A CA 1
ATOM 2131 C C . ALA A 1 271 ? 1.867 -9.662 16.570 1.00 71.94 271 ALA A C 1
ATOM 2133 O O . ALA A 1 271 ? 1.059 -10.208 17.304 1.00 71.94 271 ALA A O 1
ATOM 2134 N N . LYS A 1 272 ? 3.140 -9.462 16.938 1.00 67.12 272 LYS A N 1
ATOM 2135 C CA . LYS A 1 272 ? 3.666 -9.797 18.277 1.00 67.12 272 LYS A CA 1
ATOM 2136 C C . LYS A 1 272 ? 3.389 -8.727 19.335 1.00 67.12 272 LYS A C 1
ATOM 2138 O O . LYS A 1 272 ? 3.549 -9.004 20.517 1.00 67.12 272 LYS A O 1
ATOM 2143 N N . ALA A 1 273 ? 3.097 -7.500 18.910 1.00 60.28 273 ALA A N 1
ATOM 2144 C CA . ALA A 1 273 ? 2.871 -6.362 19.797 1.00 60.28 273 ALA A CA 1
ATOM 2145 C C . ALA A 1 273 ? 1.400 -6.207 20.225 1.00 60.28 273 ALA A C 1
ATOM 2147 O O . ALA A 1 273 ? 1.128 -5.448 21.154 1.00 60.28 273 ALA A O 1
ATOM 2148 N N . ASN A 1 274 ? 0.485 -6.903 19.544 1.00 45.25 274 ASN A N 1
ATOM 2149 C CA . ASN A 1 274 ? -0.939 -7.003 19.871 1.00 45.25 274 ASN A CA 1
ATOM 2150 C C . ASN A 1 274 ? -1.226 -8.312 20.609 1.00 45.25 274 ASN A C 1
ATOM 2152 O O . ASN A 1 274 ? -2.183 -8.311 21.413 1.00 45.25 274 ASN A O 1
#

Sequence (274 aa):
MSSSTNNPEEIPQAQKTRTIAHMNKDHALDLLHILQHYLLPSSSGPLTPQSSDSPPEIEMTDITHTHLKVTYPPNGTTYTIPFSPPLAAWSDRRSRLVEMTISARQALGIPSSDESHNPNTKIAIHKWLPPRLAPDLPVFLVCLGIYATYLSSFFYPMFDKGGLIDTYLSHSAIPSLLRSLNNIPLLHNLINLDGNGINISTIQSLTKVLFYLIAVPHVFEMLFFATAVLPKYSVTNPSVWWAWVVSVLLEGAPAQWRFKTLVAAEKTKHAKAN

Mean predicted aligned error: 18.18 Å

InterPro domains:
  IPR019595 Domain of unknown function DUF2470 [PF10615] (16-100)
  IPR037119 Haem oxygenase HugZ-like superfamily [G3DSA:3.20.180.10] (8-107)

Solvent-accessible surface area (backbone atoms only — not comparable to full-atom values): 16053 Å² total; per-residue (Å²): 135,84,83,82,77,85,68,76,84,77,76,56,61,74,58,49,54,50,50,39,52,48,40,46,72,79,34,26,64,48,53,50,39,35,51,51,48,70,41,51,91,78,42,101,62,82,83,70,80,72,67,95,86,57,83,62,74,46,39,59,79,48,75,62,57,50,33,37,29,35,35,35,62,94,76,67,44,74,46,77,49,71,43,86,74,55,51,90,48,80,82,45,52,61,63,48,55,50,52,47,37,43,54,18,21,58,76,69,73,40,85,34,72,58,58,54,60,34,75,53,44,74,41,61,52,86,72,72,81,79,79,53,76,77,85,44,39,64,58,32,52,51,42,49,48,45,52,51,56,54,52,47,64,74,49,38,88,81,58,69,90,88,43,72,63,68,62,44,69,74,71,48,73,62,67,59,58,53,56,58,48,40,74,37,80,88,39,30,81,77,61,70,60,77,97,68,64,89,51,68,71,55,56,54,53,51,47,54,53,56,36,53,69,48,51,51,56,14,51,52,52,22,51,49,39,59,68,70,45,42,66,52,23,54,44,75,52,66,70,43,41,48,53,50,42,54,38,16,52,49,51,28,66,63,43,53,52,53,49,51,52,51,51,53,52,51,43,54,51,56,64,72,75,108

Radius of gyration: 31.44 Å; Cα contacts (8 Å, |Δi|>4): 235; chains: 1; bounding box: 80×54×73 Å

Organism: NCBI:txid1536484

Secondary structure (DSSP, 8-state):
------PPPPP-HHHHHHHHHHHHHH-HHHHHHHHHHHHTTT-SS--PPP-TTS----EEEEE-SSEEEEEEGGGTEEEEEE-SSPPSSGGGHHHHHHHHHHHHHHHTTPPPHHHHHSTTTS----------TTTTHHHHHHHHHHHHHHHHHHHHHHH-SS-HHHHHHTTSSHHHHHHHHTTSHHHHHHH---SS---HHHHHHHHHHHHHHHHHHHHHHHHHIIIIIGGGGT---HHHHHHHHHHHHHHSHHHHHHHHHHHHHHHHHHHHH-